Protein AF-A0A7S3IL15-F1 (afdb_monomer)

pLDDT: mean 77.45, std 21.72, range [32.31, 98.06]

Mean predicted aligned error: 13.29 Å

Radius of gyration: 23.63 Å; Cα contacts (8 Å, |Δi|>4): 274; chains: 1; bounding box: 47×42×78 Å

Solvent-accessible surface area (backbone atoms only — not comparable to full-atom values): 11170 Å² total; per-residue (Å²): 139,67,46,77,30,25,74,79,86,56,73,46,78,40,78,89,80,71,42,47,21,41,43,86,58,76,70,90,81,54,51,79,40,32,41,51,29,66,33,74,41,73,94,62,40,30,34,38,39,27,14,53,73,9,43,32,42,35,26,36,82,71,60,46,82,69,42,77,47,80,44,96,49,44,28,62,38,48,40,69,72,46,96,78,48,26,33,39,37,34,35,86,97,42,79,48,78,47,56,30,80,79,69,55,55,88,86,72,58,76,58,72,71,63,52,56,57,49,57,71,67,30,43,78,62,60,76,62,56,58,53,52,61,74,66,49,74,70,52,82,64,59,73,70,62,77,76,75,64,96,79,79,77,87,73,77,73,73,80,79,60,71,73,56,61,59,53,54,55,55,52,54,56,55,54,57,60,64,71,73,74,81,88,130

Organism: NCBI:txid197538

Nearest PDB structures (foldseek):
  8qie-assembly1_Sg  TM=7.228E-01  e=9.238E-04  Leishmania major strain Friedlin
  8ruy-assembly1_C  TM=6.366E-01  e=1.841E-03  Chlamydomonas reinhardtii
  8fh3-assembly1_B  TM=5.348E-01  e=6.931E-04  Homo sapiens
  8fgw-assembly1_B  TM=5.257E-01  e=7.341E-04  Homo sapiens
  8f5o-assembly1_B  TM=6.015E-01  e=1.943E-02  Leishmania tarentolae

Foldseek 3Di:
DKDQALDDWQWDQDPVVRFIWTFDADPVPGDLGIWQEKEDQVLQQWIWTFGQQQWIFIAGVRRDTQDIDHDNFGWNYKYQPDNQRWIWTDGPNDIDIDGCVNRDDPVRGDDPVVVVVRRVRTDTDDPVVVVCVVPDDHPPSSVPDDPPDPPPDPPPPDPDDPVVVVVVVVVVVVVVVVVPPDDD

Structure (mmCIF, N/CA/C/O backbone):
data_AF-A0A7S3IL15-F1
#
_entry.id   AF-A0A7S3IL15-F1
#
loop_
_atom_site.group_PDB
_atom_site.id
_atom_site.type_symbol
_atom_site.label_atom_id
_atom_site.label_alt_id
_atom_site.label_comp_id
_atom_site.label_asym_id
_atom_site.label_entity_id
_atom_site.label_seq_id
_atom_site.pdbx_PDB_ins_code
_atom_site.Cartn_x
_atom_site.Cartn_y
_atom_site.Cartn_z
_atom_site.occupancy
_atom_site.B_iso_or_equiv
_atom_site.auth_seq_id
_atom_site.auth_comp_id
_atom_site.auth_asym_id
_atom_site.auth_atom_id
_atom_site.pdbx_PDB_model_num
ATOM 1 N N . MET A 1 1 ? 2.475 13.035 -1.973 1.00 33.69 1 MET A N 1
ATOM 2 C CA . MET A 1 1 ? 3.117 13.253 -0.662 1.00 33.69 1 MET A CA 1
ATOM 3 C C . MET A 1 1 ? 4.198 12.188 -0.568 1.00 33.69 1 MET A C 1
ATOM 5 O O . MET A 1 1 ? 3.854 11.028 -0.426 1.00 33.69 1 MET A O 1
ATOM 9 N N . CYS A 1 2 ? 5.452 12.536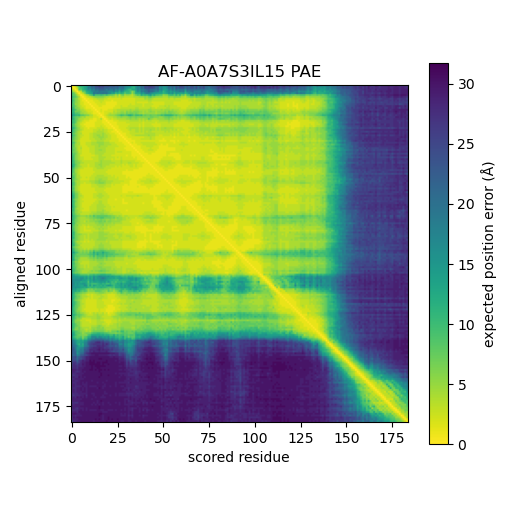 -0.856 1.00 37.50 2 CYS A N 1
ATOM 10 C CA . CYS A 1 2 ? 6.583 11.606 -0.807 1.00 37.50 2 CYS A CA 1
ATOM 11 C C . CYS A 1 2 ? 7.297 11.893 0.512 1.00 37.50 2 CYS A C 1
ATOM 13 O O . CYS A 1 2 ? 7.743 13.020 0.734 1.00 37.50 2 CYS A O 1
ATOM 15 N N . PHE A 1 3 ? 7.275 10.929 1.428 1.00 46.28 3 PHE A N 1
ATOM 16 C CA . PHE A 1 3 ? 7.978 11.051 2.694 1.00 46.28 3 PHE A CA 1
ATOM 17 C C . PHE A 1 3 ? 9.464 10.834 2.408 1.00 46.28 3 PHE A C 1
ATOM 19 O O . PHE A 1 3 ? 9.840 9.897 1.712 1.00 46.28 3 PHE A O 1
ATOM 26 N N . THR A 1 4 ? 10.314 11.713 2.934 1.00 53.69 4 THR A N 1
ATOM 27 C CA . THR A 1 4 ? 11.783 11.615 2.833 1.00 53.69 4 THR A CA 1
ATOM 28 C C . THR A 1 4 ? 12.358 10.405 3.582 1.00 53.69 4 THR A C 1
ATOM 30 O O . THR A 1 4 ? 13.564 10.191 3.575 1.00 53.69 4 THR A O 1
ATOM 33 N N . SER A 1 5 ? 11.498 9.648 4.261 1.00 64.62 5 SER A N 1
ATOM 34 C CA . SER A 1 5 ? 11.756 8.381 4.936 1.00 64.62 5 SER A CA 1
ATOM 35 C C . SER A 1 5 ? 10.728 7.354 4.463 1.00 64.62 5 SER A C 1
ATOM 37 O O . SER A 1 5 ? 9.574 7.721 4.235 1.00 64.62 5 SER A O 1
ATOM 39 N N . GLY A 1 6 ? 11.105 6.077 4.397 1.00 70.00 6 GLY A N 1
ATOM 40 C CA . GLY A 1 6 ? 10.156 4.979 4.176 1.00 70.00 6 GLY A CA 1
ATOM 41 C C . GLY A 1 6 ? 9.172 4.751 5.336 1.00 70.00 6 GLY A C 1
ATOM 42 O O . GLY A 1 6 ? 8.263 3.922 5.214 1.00 70.00 6 GLY A O 1
ATOM 43 N N . ASP A 1 7 ? 9.312 5.507 6.437 1.00 82.00 7 ASP A N 1
ATOM 44 C CA . ASP A 1 7 ? 8.350 5.564 7.537 1.00 82.00 7 ASP A CA 1
ATOM 45 C C . ASP A 1 7 ? 6.930 5.860 7.017 1.00 82.00 7 ASP A C 1
ATOM 47 O O . ASP A 1 7 ? 6.682 6.876 6.366 1.00 82.00 7 ASP A O 1
ATOM 51 N N . THR A 1 8 ? 5.965 5.000 7.349 1.00 86.12 8 THR A N 1
ATOM 52 C CA . THR A 1 8 ? 4.567 5.143 6.904 1.00 86.12 8 THR A CA 1
ATOM 53 C C . THR A 1 8 ? 3.573 4.931 8.037 1.00 86.12 8 THR A C 1
ATOM 55 O O . THR A 1 8 ? 3.626 3.948 8.772 1.00 86.12 8 THR A O 1
ATOM 58 N N . GLU A 1 9 ? 2.612 5.831 8.189 1.00 88.81 9 GLU A N 1
ATOM 59 C CA . GLU A 1 9 ? 1.509 5.673 9.143 1.00 88.81 9 GLU A CA 1
ATOM 60 C C . GLU A 1 9 ? 0.265 5.147 8.422 1.00 88.81 9 GLU A C 1
ATOM 62 O O . GLU A 1 9 ? 0.006 5.524 7.279 1.00 88.81 9 GLU A O 1
ATOM 67 N N . LEU A 1 10 ? -0.515 4.296 9.093 1.00 91.38 10 LEU A N 1
ATOM 68 C CA . LEU A 1 10 ? -1.798 3.831 8.577 1.00 91.38 10 LEU A CA 1
ATOM 69 C C . LEU A 1 10 ? -2.925 4.502 9.354 1.00 91.38 10 LEU A C 1
ATOM 71 O O . LEU A 1 10 ? -3.032 4.357 10.575 1.00 91.38 10 LEU A O 1
ATOM 75 N N . LEU A 1 11 ? -3.753 5.248 8.629 1.00 93.25 11 LEU A N 1
ATOM 76 C CA . LEU A 1 11 ? -4.866 5.997 9.190 1.00 93.25 11 LEU A CA 1
ATOM 77 C C . LEU A 1 11 ? -6.188 5.440 8.661 1.00 93.25 11 LEU A C 1
ATOM 79 O O . LEU A 1 11 ? -6.302 5.115 7.480 1.00 93.25 11 LEU A O 1
ATOM 83 N N . HIS A 1 12 ? -7.195 5.364 9.526 1.00 92.69 12 HIS A N 1
ATOM 84 C CA . HIS A 1 12 ? -8.548 4.946 9.177 1.00 92.69 12 HIS A CA 1
ATOM 85 C C . HIS A 1 12 ? -9.551 6.040 9.530 1.00 92.69 12 HIS A C 1
ATOM 87 O O . HIS A 1 12 ? -9.642 6.470 10.679 1.00 92.69 12 HIS A O 1
ATOM 93 N N . TRP A 1 13 ? -10.322 6.484 8.542 1.00 94.19 13 TRP A N 1
ATOM 94 C CA . TRP A 1 13 ? -11.400 7.438 8.764 1.00 94.19 13 TRP A CA 1
ATOM 95 C C . TRP A 1 13 ? -12.670 6.714 9.211 1.00 94.19 13 TRP A C 1
ATOM 97 O O . TRP A 1 13 ? -13.274 5.978 8.433 1.00 94.19 13 TRP A O 1
ATOM 107 N N . ASN A 1 14 ? -13.102 6.968 10.445 1.00 92.25 14 ASN A N 1
ATOM 108 C CA . ASN A 1 14 ? -14.388 6.506 10.945 1.00 92.25 14 ASN A CA 1
ATOM 109 C C . ASN A 1 14 ? -15.483 7.511 10.545 1.00 92.25 14 ASN A C 1
ATOM 111 O O . ASN A 1 14 ? -15.538 8.626 11.071 1.00 92.25 14 ASN A O 1
ATOM 115 N N . SER A 1 15 ? -16.366 7.111 9.626 1.00 91.44 15 SER A N 1
ATOM 116 C CA . SER A 1 15 ? -17.463 7.952 9.130 1.00 91.44 15 SER A CA 1
ATOM 117 C C . SER A 1 15 ? -18.535 8.253 10.172 1.00 91.44 15 SER A C 1
ATOM 119 O O . SER A 1 15 ? -19.117 9.337 10.139 1.00 91.44 15 SER A O 1
ATOM 121 N N . ASP A 1 16 ? -18.785 7.321 11.088 1.00 92.12 16 ASP A N 1
ATOM 122 C CA . ASP A 1 16 ? -19.895 7.396 12.040 1.00 92.12 16 ASP A CA 1
ATOM 123 C C . ASP A 1 16 ? -19.602 8.428 13.128 1.00 92.12 16 ASP A C 1
ATOM 125 O O . ASP A 1 16 ? -20.410 9.313 13.411 1.00 92.12 16 ASP A O 1
ATOM 129 N N . ASN A 1 17 ? -18.390 8.361 13.678 1.00 90.56 17 ASN A N 1
ATOM 130 C CA . ASN A 1 17 ? -17.922 9.259 14.729 1.00 90.56 17 ASN A CA 1
ATOM 131 C C . ASN A 1 17 ? -17.156 10.473 14.181 1.00 90.56 17 ASN A C 1
ATOM 133 O O . ASN A 1 17 ? -16.772 11.345 14.953 1.00 90.56 17 ASN A O 1
ATOM 137 N N . LYS A 1 18 ? -16.935 10.544 12.859 1.00 92.62 18 LYS A N 1
ATOM 138 C CA . LYS A 1 18 ? -16.182 11.610 12.170 1.00 92.62 18 LYS A CA 1
ATOM 139 C C . LYS A 1 18 ? -14.782 11.831 12.748 1.00 92.62 18 LYS A C 1
ATOM 141 O O . LYS A 1 18 ? -14.319 12.966 12.863 1.00 92.62 18 LYS A O 1
ATOM 146 N N . HIS A 1 19 ? -14.118 10.742 13.117 1.00 92.56 19 HIS A N 1
ATOM 147 C CA . HIS A 1 19 ? -12.777 10.760 13.690 1.00 92.56 19 HIS A CA 1
ATOM 148 C C . HIS A 1 19 ? -11.796 10.027 12.784 1.00 92.56 19 HIS A C 1
ATOM 150 O O . HIS A 1 19 ? -12.133 9.025 12.154 1.00 92.56 19 HIS A O 1
ATOM 156 N N . LEU A 1 20 ? -10.555 10.507 12.768 1.00 95.25 20 LEU A N 1
ATOM 157 C CA . LEU A 1 20 ? -9.440 9.815 12.140 1.00 95.25 20 LEU A CA 1
ATOM 158 C C . LEU A 1 20 ? -8.725 8.987 13.213 1.00 95.25 20 LEU A C 1
ATOM 160 O O . LEU A 1 20 ? -8.416 9.485 14.295 1.00 95.25 20 LEU A O 1
ATOM 164 N N . LEU A 1 21 ? -8.517 7.707 12.929 1.00 94.94 21 LEU A N 1
ATOM 165 C CA . LEU A 1 21 ? -7.846 6.762 13.810 1.00 94.94 21 LEU A CA 1
ATOM 166 C C . LEU A 1 21 ? -6.453 6.475 13.265 1.00 94.94 21 LEU A C 1
ATOM 168 O O . LEU A 1 21 ? -6.299 6.207 12.075 1.00 94.94 21 LEU A O 1
ATOM 172 N N . ARG A 1 22 ? -5.448 6.477 14.134 1.00 94.19 22 ARG A N 1
ATOM 173 C CA . ARG A 1 22 ? -4.136 5.896 13.869 1.00 94.19 22 ARG A CA 1
ATOM 174 C C . ARG A 1 22 ? -4.167 4.429 14.257 1.00 94.19 22 ARG A C 1
ATOM 176 O O . ARG A 1 22 ? -4.437 4.109 15.413 1.00 94.19 22 ARG A O 1
ATOM 183 N N . LEU A 1 23 ? -3.878 3.554 13.301 1.00 94.31 23 LEU A N 1
ATOM 184 C CA . LEU A 1 23 ? -3.870 2.115 13.538 1.00 94.31 23 LEU A CA 1
ATOM 185 C C . LEU A 1 23 ? -2.510 1.652 14.097 1.00 94.31 23 LEU A C 1
ATOM 187 O O . LEU A 1 23 ? -1.472 2.199 13.705 1.00 94.31 23 LEU A O 1
ATOM 191 N N . PRO A 1 24 ? -2.490 0.662 15.007 1.00 91.81 24 PRO A N 1
ATOM 192 C CA . PRO A 1 24 ? -1.263 0.154 15.614 1.00 91.81 24 PRO A CA 1
ATOM 193 C C . PRO A 1 24 ? -0.524 -0.774 14.642 1.00 91.81 24 PRO A C 1
ATOM 195 O O . PRO A 1 24 ? -0.735 -1.980 14.618 1.00 91.81 24 PRO A O 1
ATOM 198 N N . VAL A 1 25 ? 0.339 -0.201 13.808 1.00 91.19 25 VAL A N 1
ATOM 199 C CA . VAL A 1 25 ? 1.097 -0.954 12.796 1.00 91.19 25 VAL A CA 1
ATOM 200 C C . VAL A 1 25 ? 2.496 -1.329 13.271 1.00 91.19 25 VAL A C 1
ATOM 202 O O . VAL A 1 25 ? 3.156 -0.541 13.954 1.00 91.19 25 VAL A O 1
ATOM 205 N N . ASP A 1 26 ? 2.973 -2.497 12.837 1.00 89.81 26 ASP A N 1
ATOM 206 C CA . ASP A 1 26 ? 4.390 -2.847 12.930 1.00 89.81 26 ASP A CA 1
ATOM 207 C C . ASP A 1 26 ? 5.218 -1.965 11.977 1.00 89.81 26 ASP A C 1
ATOM 209 O O . ASP A 1 26 ? 4.752 -1.516 10.924 1.00 89.81 26 ASP A O 1
ATOM 213 N N . LYS A 1 27 ? 6.450 -1.680 12.383 1.00 89.50 27 LYS A N 1
ATOM 214 C CA . LYS A 1 27 ? 7.424 -0.836 11.692 1.00 89.50 27 LYS A CA 1
ATOM 215 C C . LYS A 1 27 ? 8.655 -1.626 11.233 1.00 89.50 27 LYS A C 1
ATOM 217 O O . LYS A 1 27 ? 9.527 -1.043 10.599 1.00 89.50 27 LYS A O 1
ATOM 222 N N . SER A 1 28 ? 8.728 -2.926 11.535 1.00 90.50 28 SER A N 1
ATOM 223 C CA . SER A 1 28 ? 9.839 -3.821 11.179 1.00 90.50 28 SER A CA 1
ATOM 224 C C . SER A 1 28 ? 10.154 -3.854 9.689 1.00 90.50 28 SER A C 1
ATOM 226 O O . SER A 1 28 ? 11.317 -3.928 9.310 1.00 90.50 28 SER A O 1
ATOM 228 N N . ASP A 1 29 ? 9.116 -3.800 8.859 1.00 92.69 29 ASP A N 1
ATOM 229 C CA . ASP A 1 29 ? 9.218 -4.034 7.422 1.00 92.69 29 ASP A CA 1
ATOM 230 C C . ASP A 1 29 ? 9.166 -2.744 6.601 1.00 92.69 29 ASP A C 1
ATOM 232 O O . ASP A 1 29 ? 8.933 -2.808 5.398 1.00 92.69 29 ASP A O 1
ATOM 236 N N . GLU A 1 30 ? 9.356 -1.564 7.195 1.00 91.69 30 GLU A N 1
ATOM 237 C CA . GLU A 1 30 ? 9.324 -0.304 6.441 1.00 91.69 30 GLU A CA 1
ATOM 238 C C . GLU A 1 30 ? 10.369 -0.260 5.313 1.00 91.69 30 GLU A C 1
ATOM 240 O O . GLU A 1 30 ? 11.310 -1.054 5.245 1.00 91.69 30 GLU A O 1
ATOM 245 N N . HIS A 1 31 ? 10.146 0.624 4.343 1.00 91.38 31 HIS A N 1
ATOM 246 C CA . HIS A 1 31 ? 11.148 0.853 3.310 1.00 91.38 31 HIS A CA 1
ATOM 247 C C . HIS A 1 31 ? 12.357 1.567 3.918 1.00 91.38 31 HIS A C 1
ATOM 249 O O . HIS A 1 31 ? 12.214 2.417 4.798 1.00 91.38 31 HIS A O 1
ATOM 255 N N . GLU A 1 32 ? 13.546 1.226 3.433 1.00 89.19 32 GLU A N 1
ATOM 256 C CA . GLU A 1 32 ? 14.779 1.909 3.835 1.00 89.19 32 GLU A CA 1
ATOM 257 C C . GLU A 1 32 ? 14.985 3.216 3.053 1.00 89.19 32 GLU A C 1
ATOM 259 O O . GLU A 1 32 ? 15.721 4.091 3.508 1.00 89.19 32 GLU A O 1
ATOM 264 N N . ASP A 1 33 ? 14.281 3.376 1.924 1.00 88.38 33 ASP A N 1
ATOM 265 C CA . ASP A 1 33 ? 14.330 4.553 1.056 1.00 88.38 33 ASP A CA 1
ATOM 266 C C . ASP A 1 33 ? 12.957 5.245 0.923 1.00 88.38 33 ASP A C 1
ATOM 268 O O . ASP A 1 33 ? 11.916 4.752 1.373 1.00 88.38 33 ASP A O 1
ATOM 272 N N . ALA A 1 34 ? 12.958 6.431 0.320 1.00 87.50 34 ALA A N 1
ATOM 273 C CA . ALA A 1 34 ? 11.785 7.236 0.050 1.00 87.50 34 ALA A CA 1
ATOM 274 C C . ALA A 1 34 ? 10.832 6.528 -0.920 1.00 87.50 34 ALA A C 1
ATOM 276 O O . ALA A 1 34 ? 11.217 6.032 -1.984 1.00 87.50 34 ALA A O 1
ATOM 277 N N . LEU A 1 35 ? 9.546 6.549 -0.573 1.00 92.38 35 LEU A N 1
ATOM 278 C CA . LEU A 1 35 ? 8.506 5.964 -1.409 1.00 92.38 35 LEU A CA 1
ATOM 279 C C . LEU A 1 35 ? 8.269 6.803 -2.659 1.00 92.38 35 LEU A C 1
ATOM 281 O O . LEU A 1 35 ? 8.004 8.004 -2.576 1.00 92.38 35 LEU A O 1
ATOM 285 N N . THR A 1 36 ? 8.267 6.157 -3.814 1.00 92.75 36 THR A N 1
ATOM 286 C CA . THR A 1 36 ? 7.973 6.786 -5.104 1.00 92.75 36 THR A CA 1
ATOM 287 C C . THR A 1 36 ? 6.508 6.634 -5.486 1.00 92.75 36 THR A C 1
ATOM 289 O O . THR A 1 36 ? 5.964 7.478 -6.198 1.00 92.75 36 THR A O 1
ATOM 292 N N . CYS A 1 37 ? 5.847 5.580 -5.004 1.00 92.94 37 CYS A N 1
ATOM 293 C CA . CYS A 1 37 ? 4.488 5.247 -5.404 1.00 92.94 37 CYS A CA 1
ATOM 294 C C . CYS A 1 37 ? 3.751 4.386 -4.373 1.00 92.94 37 CYS A C 1
ATOM 296 O O . CYS A 1 37 ? 4.352 3.700 -3.545 1.00 92.94 37 CYS A O 1
ATOM 298 N N . VAL A 1 38 ? 2.421 4.444 -4.444 1.00 95.62 38 VAL A N 1
ATOM 299 C CA . VAL A 1 38 ? 1.496 3.632 -3.655 1.00 95.62 38 VAL A CA 1
ATOM 300 C C . VAL A 1 38 ? 0.222 3.396 -4.461 1.00 95.62 38 VAL A C 1
ATOM 302 O O . VAL A 1 38 ? -0.228 4.303 -5.163 1.00 95.62 38 VAL A O 1
ATOM 305 N N . ASP A 1 39 ? -0.365 2.211 -4.334 1.00 97.50 39 ASP A N 1
ATOM 306 C CA . ASP A 1 39 ? -1.698 1.904 -4.852 1.00 97.50 39 ASP A CA 1
ATOM 307 C C . ASP A 1 39 ? -2.434 0.925 -3.926 1.00 97.50 39 ASP A C 1
ATOM 309 O O . ASP A 1 39 ? -1.813 0.222 -3.125 1.00 97.50 39 ASP A O 1
ATOM 313 N N . VAL A 1 40 ? -3.762 0.888 -4.008 1.00 95.06 40 VAL A N 1
ATOM 314 C CA . VAL A 1 40 ? -4.628 0.089 -3.134 1.00 95.06 40 VAL A CA 1
ATOM 315 C C . VAL A 1 40 ? -5.567 -0.792 -3.950 1.00 95.06 40 VAL A C 1
ATOM 317 O O . VAL A 1 40 ? -6.114 -0.374 -4.966 1.00 95.06 40 VAL A O 1
ATOM 320 N N . LEU A 1 41 ? -5.816 -2.004 -3.460 1.00 94.62 41 LEU A N 1
ATOM 321 C CA . LEU A 1 41 ? -6.820 -2.921 -3.991 1.00 94.62 41 LEU A CA 1
ATOM 322 C C . LEU A 1 41 ? -7.754 -3.365 -2.855 1.00 94.62 41 LEU A C 1
ATOM 324 O O . LEU A 1 41 ? -7.526 -4.409 -2.228 1.00 94.62 41 LEU A O 1
ATOM 328 N N . PRO A 1 42 ? -8.801 -2.572 -2.559 1.00 88.81 42 PRO A N 1
ATOM 329 C CA . PRO A 1 42 ? -9.684 -2.811 -1.421 1.00 88.81 42 PRO A CA 1
ATOM 330 C C . PRO A 1 42 ? -10.404 -4.160 -1.478 1.00 88.81 42 PRO A C 1
ATOM 332 O O . PRO A 1 42 ? -10.600 -4.780 -0.438 1.00 88.81 42 PRO A O 1
ATOM 335 N N . GLU A 1 43 ? -10.759 -4.651 -2.670 1.00 88.19 43 GLU A N 1
ATOM 336 C CA . GLU A 1 43 ? -11.477 -5.922 -2.830 1.00 88.19 43 GLU A CA 1
ATOM 337 C C . GLU A 1 43 ? -10.694 -7.135 -2.322 1.00 88.19 43 GLU A C 1
ATOM 339 O O . GLU A 1 43 ? -11.304 -8.109 -1.885 1.00 88.19 43 GLU A O 1
ATOM 344 N N . LEU A 1 44 ? -9.359 -7.081 -2.372 1.00 89.19 44 LEU A N 1
ATOM 345 C CA . LEU A 1 44 ? -8.488 -8.115 -1.805 1.00 89.19 44 LEU A CA 1
ATOM 346 C C . LEU A 1 44 ? -7.916 -7.721 -0.439 1.00 89.19 44 LEU A C 1
ATOM 348 O O . LEU A 1 44 ? -7.207 -8.515 0.175 1.00 89.19 44 LEU A O 1
ATOM 352 N N . GLY A 1 45 ? -8.219 -6.514 0.042 1.00 90.06 45 GLY A N 1
ATOM 353 C CA . GLY A 1 45 ? -7.651 -5.979 1.270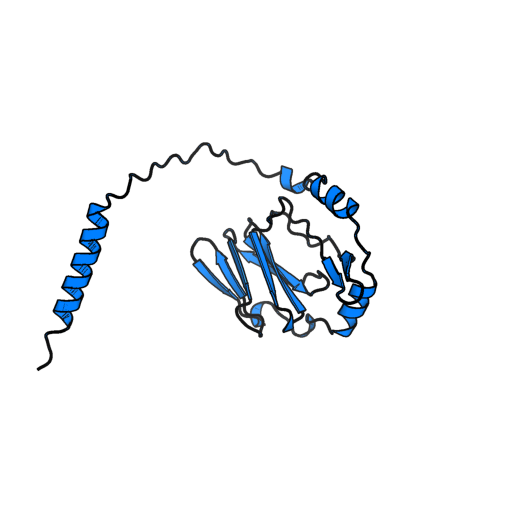 1.00 90.06 45 GLY A CA 1
ATOM 354 C C . GLY A 1 45 ? -6.140 -5.783 1.171 1.00 90.06 45 GLY A C 1
ATOM 355 O O . GLY A 1 45 ? -5.410 -6.169 2.085 1.00 90.06 45 GLY A O 1
ATOM 356 N N . LEU A 1 46 ? -5.675 -5.207 0.063 1.00 92.19 46 LEU A N 1
ATOM 357 C CA . LEU A 1 46 ? -4.254 -5.063 -0.226 1.00 92.19 46 LEU A CA 1
ATOM 358 C C . LEU A 1 46 ? -3.867 -3.635 -0.547 1.00 92.19 46 LEU A C 1
ATOM 360 O O . LEU A 1 46 ? -4.671 -2.845 -1.040 1.00 92.19 46 LEU A O 1
ATOM 364 N N . TYR A 1 47 ? -2.590 -3.348 -0.350 1.00 95.00 47 TYR A N 1
ATOM 365 C CA . TYR A 1 47 ? -1.948 -2.198 -0.954 1.00 95.00 47 TYR A CA 1
ATOM 366 C C . TYR A 1 47 ? -0.515 -2.537 -1.356 1.00 95.00 47 TYR A C 1
ATOM 368 O O . TYR A 1 47 ? 0.061 -3.531 -0.909 1.00 95.00 47 TYR A O 1
ATOM 376 N N . VAL A 1 48 ? 0.049 -1.731 -2.244 1.00 96.38 48 VAL A N 1
ATOM 377 C CA . VAL A 1 48 ? 1.410 -1.883 -2.750 1.00 96.38 48 VAL A CA 1
ATOM 378 C C . VAL A 1 48 ? 2.140 -0.557 -2.629 1.00 96.38 48 VAL A C 1
ATOM 380 O O . VAL A 1 48 ? 1.549 0.497 -2.845 1.00 96.38 48 VAL A O 1
ATOM 383 N N . THR A 1 49 ? 3.416 -0.608 -2.271 1.00 96.06 49 THR A N 1
ATOM 384 C CA . THR A 1 49 ? 4.317 0.548 -2.225 1.00 96.06 49 THR A CA 1
ATOM 385 C C . THR A 1 49 ? 5.575 0.248 -3.020 1.00 96.06 49 THR A C 1
ATOM 387 O O . THR A 1 49 ? 6.017 -0.900 -3.069 1.00 96.06 49 THR A O 1
ATOM 390 N N . GLY A 1 50 ? 6.151 1.273 -3.640 1.00 95.19 50 GLY A N 1
ATOM 391 C CA . GLY A 1 50 ? 7.463 1.205 -4.279 1.00 95.19 50 GLY A CA 1
ATOM 392 C C . GLY A 1 50 ? 8.370 2.314 -3.763 1.00 95.19 50 GLY A C 1
ATOM 393 O O . GLY A 1 50 ? 7.877 3.399 -3.440 1.00 95.19 50 GLY A O 1
ATOM 394 N N . ASP A 1 51 ? 9.671 2.047 -3.689 1.00 93.19 51 ASP A N 1
ATOM 395 C CA . ASP A 1 51 ? 10.688 3.030 -3.312 1.00 93.19 51 ASP A CA 1
ATOM 396 C C . ASP A 1 51 ? 11.667 3.367 -4.445 1.00 93.19 51 ASP A C 1
ATOM 398 O O . ASP A 1 51 ? 11.642 2.787 -5.538 1.00 93.19 51 ASP A O 1
ATOM 402 N N . HIS A 1 52 ? 12.510 4.366 -4.180 1.00 91.25 52 HIS A N 1
ATOM 403 C CA . HIS A 1 52 ? 13.496 4.875 -5.128 1.00 91.25 52 HIS A CA 1
ATOM 404 C C . HIS A 1 52 ? 14.536 3.823 -5.535 1.00 91.25 52 HIS A C 1
ATOM 406 O O . HIS A 1 52 ? 14.975 3.806 -6.683 1.00 91.25 52 HIS A O 1
ATOM 412 N N . GLU A 1 53 ? 14.876 2.902 -4.636 1.00 91.94 53 GLU A N 1
ATOM 413 C CA . GLU A 1 53 ? 15.829 1.825 -4.900 1.00 91.94 53 GLU A CA 1
ATOM 414 C C . GLU A 1 53 ? 15.202 0.665 -5.687 1.00 91.94 53 GLU A C 1
ATOM 416 O O . GLU A 1 53 ? 15.861 -0.338 -5.956 1.00 91.94 53 GLU A O 1
ATOM 421 N N . GLY A 1 54 ? 13.930 0.762 -6.074 1.00 94.12 54 GLY A N 1
ATOM 422 C CA . GLY A 1 54 ? 13.251 -0.264 -6.857 1.00 94.12 54 GLY A CA 1
ATOM 423 C C . GLY A 1 54 ? 12.755 -1.447 -6.028 1.00 94.12 54 GLY A C 1
ATOM 424 O O . GLY A 1 54 ? 12.488 -2.520 -6.575 1.00 94.12 54 GLY A O 1
ATOM 425 N N . LEU A 1 55 ? 12.630 -1.285 -4.711 1.00 95.69 55 LEU A N 1
ATOM 426 C CA . LEU A 1 55 ? 11.958 -2.252 -3.857 1.00 95.69 55 LEU A CA 1
ATOM 427 C C . LEU A 1 55 ? 10.451 -2.010 -3.906 1.00 95.69 55 LEU A C 1
ATOM 429 O O . LEU A 1 55 ? 9.971 -0.902 -3.670 1.00 95.69 55 LEU A O 1
ATOM 433 N N . ILE A 1 56 ? 9.695 -3.066 -4.178 1.00 96.62 56 ILE A N 1
ATOM 434 C CA . ILE A 1 56 ? 8.236 -3.068 -4.138 1.00 96.62 56 ILE A CA 1
ATOM 435 C C . ILE A 1 56 ? 7.795 -3.962 -2.992 1.00 96.62 56 ILE A C 1
ATOM 437 O O . ILE A 1 56 ? 8.214 -5.118 -2.910 1.00 96.62 56 ILE A O 1
ATOM 441 N N . LYS A 1 57 ? 6.916 -3.451 -2.134 1.00 95.88 57 LYS A N 1
ATOM 442 C CA . LYS A 1 57 ? 6.309 -4.217 -1.047 1.00 95.88 57 LYS A CA 1
ATOM 443 C C . LYS A 1 57 ? 4.805 -4.308 -1.250 1.00 95.88 57 LYS A C 1
ATOM 445 O O . LYS A 1 57 ? 4.139 -3.311 -1.520 1.00 95.88 57 LYS A O 1
ATOM 450 N N . VAL A 1 58 ? 4.282 -5.523 -1.138 1.00 95.56 58 VAL A N 1
ATOM 451 C CA . VAL A 1 58 ? 2.849 -5.826 -1.149 1.00 95.56 58 VAL A CA 1
ATOM 452 C C . VAL A 1 58 ? 2.426 -6.134 0.276 1.00 95.56 58 VAL A C 1
ATOM 454 O O . VAL A 1 58 ? 3.067 -6.928 0.967 1.00 95.56 58 VAL A O 1
ATOM 457 N N . TRP A 1 59 ? 1.319 -5.538 0.686 1.00 93.81 59 TRP A N 1
ATOM 458 C CA . TRP A 1 59 ? 0.851 -5.514 2.061 1.00 93.81 59 TRP A CA 1
ATOM 459 C C . TRP A 1 59 ? -0.621 -5.877 2.130 1.00 93.81 59 TRP A C 1
ATOM 461 O O . TRP A 1 59 ? -1.369 -5.645 1.177 1.00 93.81 59 TRP A O 1
ATOM 471 N N . ASN A 1 60 ? -1.057 -6.370 3.284 1.00 91.38 60 ASN A N 1
ATOM 472 C CA . ASN A 1 60 ? -2.478 -6.364 3.629 1.00 91.38 60 ASN A CA 1
ATOM 473 C C . ASN A 1 60 ? -2.883 -5.059 4.334 1.00 91.38 60 ASN A C 1
ATOM 475 O O . ASN A 1 60 ? -2.033 -4.260 4.718 1.00 91.38 60 ASN A O 1
ATOM 479 N N . LEU A 1 61 ? -4.185 -4.857 4.566 1.00 88.62 61 LEU A N 1
ATOM 480 C CA . LEU A 1 61 ? -4.709 -3.670 5.265 1.00 88.62 61 LEU A CA 1
ATOM 481 C C . LEU A 1 61 ? -4.280 -3.538 6.740 1.00 88.62 61 LEU A C 1
ATOM 483 O O . LEU A 1 61 ? -4.562 -2.513 7.353 1.00 88.62 61 LEU A O 1
ATOM 487 N N . GLN A 1 62 ? -3.601 -4.532 7.312 1.00 90.44 62 GLN A N 1
ATOM 488 C CA . GLN A 1 62 ? -3.011 -4.503 8.652 1.00 90.44 62 GLN A CA 1
ATOM 489 C C . GLN A 1 62 ? -1.537 -4.079 8.618 1.00 90.44 62 GLN A C 1
ATOM 491 O O . GLN A 1 62 ? -0.866 -4.113 9.648 1.00 90.44 62 GLN A O 1
ATOM 496 N N . LYS A 1 63 ? -1.023 -3.692 7.440 1.00 92.06 63 LYS A N 1
ATOM 497 C CA . LYS A 1 63 ? 0.389 -3.369 7.206 1.00 92.06 63 LYS A CA 1
ATOM 498 C C . LYS A 1 63 ? 1.333 -4.549 7.501 1.00 92.06 63 LYS A C 1
ATOM 500 O O . LYS A 1 63 ? 2.509 -4.376 7.795 1.00 92.06 63 LYS A O 1
ATOM 505 N N . GLN A 1 64 ? 0.852 -5.780 7.354 1.00 90.88 64 GLN A N 1
ATOM 506 C CA . GLN A 1 64 ? 1.733 -6.946 7.384 1.00 90.88 64 GLN A CA 1
ATOM 507 C C . GLN A 1 64 ? 2.284 -7.188 5.980 1.00 90.88 64 GLN A C 1
ATOM 509 O O . GLN A 1 64 ? 1.538 -7.157 4.992 1.00 90.88 64 GLN A O 1
ATOM 514 N N . LEU A 1 65 ? 3.594 -7.418 5.897 1.00 92.50 65 LEU A N 1
ATOM 515 C CA . LEU A 1 65 ? 4.278 -7.679 4.640 1.00 92.50 65 LEU A CA 1
ATOM 516 C C . LEU A 1 65 ? 3.839 -9.036 4.075 1.00 92.50 65 LEU A C 1
ATOM 518 O O . LEU A 1 65 ? 3.975 -10.074 4.720 1.00 92.50 65 LEU A O 1
ATOM 522 N N . ILE A 1 66 ? 3.324 -9.025 2.849 1.00 91.88 66 ILE A N 1
ATOM 523 C CA . ILE A 1 66 ? 2.948 -10.234 2.107 1.00 91.88 66 ILE A CA 1
ATOM 524 C C . ILE A 1 66 ? 4.106 -10.664 1.215 1.00 91.88 66 ILE A C 1
ATOM 526 O O . ILE A 1 66 ? 4.469 -11.840 1.169 1.00 91.88 66 ILE A O 1
ATOM 530 N N . ARG A 1 67 ? 4.676 -9.701 0.486 1.00 94.44 67 ARG A N 1
ATOM 531 C CA . ARG A 1 67 ? 5.794 -9.917 -0.428 1.00 94.44 67 ARG A CA 1
ATOM 532 C C . ARG A 1 67 ? 6.659 -8.690 -0.565 1.00 94.44 67 ARG A C 1
ATOM 534 O O . ARG A 1 67 ? 6.163 -7.570 -0.573 1.00 94.44 67 ARG A O 1
ATOM 541 N N . GLU A 1 68 ? 7.927 -8.960 -0.816 1.00 95.19 68 GLU A N 1
ATOM 542 C CA . GLU A 1 68 ? 8.918 -7.994 -1.250 1.00 95.19 68 GLU A CA 1
ATOM 543 C C . GLU A 1 68 ? 9.474 -8.433 -2.610 1.00 95.19 68 GLU A C 1
ATOM 545 O O . GLU A 1 68 ? 9.726 -9.620 -2.837 1.00 95.19 68 GLU A O 1
ATOM 550 N N . ILE A 1 69 ? 9.603 -7.485 -3.536 1.00 95.75 69 ILE A N 1
ATOM 551 C CA . ILE A 1 69 ? 10.031 -7.711 -4.916 1.00 95.75 69 ILE A CA 1
ATOM 552 C C . ILE A 1 69 ? 11.066 -6.642 -5.258 1.00 95.75 69 ILE A C 1
ATOM 554 O O . ILE A 1 69 ? 10.761 -5.452 -5.233 1.00 95.75 69 ILE A O 1
ATOM 558 N N . LYS A 1 70 ? 12.290 -7.060 -5.587 1.00 95.62 70 LYS A N 1
ATOM 559 C CA . LYS A 1 70 ? 13.386 -6.150 -5.932 1.00 95.62 70 LYS A CA 1
ATOM 560 C C . LYS A 1 70 ? 13.550 -6.047 -7.443 1.00 95.62 70 LYS A C 1
ATOM 562 O O . LYS A 1 70 ? 13.828 -7.043 -8.111 1.00 95.62 70 LYS A O 1
ATOM 567 N N . PHE A 1 71 ? 13.436 -4.832 -7.960 1.00 94.31 71 PHE A N 1
ATOM 568 C CA . PHE A 1 71 ? 13.871 -4.477 -9.302 1.00 94.31 71 PHE A CA 1
ATOM 569 C C . PHE A 1 71 ? 15.323 -3.993 -9.260 1.00 94.31 71 PHE A C 1
ATOM 571 O O . PHE A 1 71 ? 15.790 -3.449 -8.261 1.00 94.31 71 PHE A O 1
ATOM 578 N N . VAL A 1 72 ? 16.052 -4.234 -10.351 1.00 92.00 72 VAL A N 1
ATOM 579 C CA . VAL A 1 72 ? 17.426 -3.727 -10.526 1.00 92.00 72 VAL A CA 1
ATOM 580 C C . VAL A 1 72 ? 17.421 -2.212 -10.735 1.00 92.00 72 VAL A C 1
ATOM 582 O O . VAL A 1 72 ? 18.357 -1.523 -10.354 1.00 92.00 72 VAL A O 1
ATOM 585 N N . GLU A 1 73 ? 16.351 -1.712 -11.343 1.00 92.38 73 GLU A N 1
ATOM 586 C CA . GLU A 1 73 ? 16.174 -0.322 -11.730 1.00 92.38 73 GLU A CA 1
ATOM 587 C C . GLU A 1 73 ? 15.228 0.407 -10.762 1.00 92.38 73 GLU A C 1
ATOM 589 O O . GLU A 1 73 ? 14.312 -0.235 -10.231 1.00 92.38 73 GLU A O 1
ATOM 594 N N . PRO A 1 74 ? 15.366 1.737 -10.599 1.00 90.81 74 PRO A N 1
ATOM 595 C CA . PRO A 1 74 ? 14.429 2.544 -9.827 1.00 90.81 74 PRO A CA 1
ATOM 596 C C . PRO A 1 74 ? 12.985 2.366 -10.292 1.00 90.81 74 PRO A C 1
ATOM 598 O O . PRO A 1 74 ? 12.676 2.417 -11.488 1.00 90.81 74 PRO A O 1
ATOM 601 N N . VAL A 1 75 ? 12.081 2.203 -9.331 1.00 93.00 75 VAL A N 1
ATOM 602 C CA . VAL A 1 75 ? 10.649 2.085 -9.599 1.00 93.00 75 VAL A CA 1
ATOM 603 C C . VAL A 1 75 ? 10.016 3.467 -9.504 1.00 93.00 75 VAL A C 1
ATOM 605 O O . VAL A 1 75 ? 10.084 4.137 -8.477 1.00 93.00 75 VAL A O 1
ATOM 608 N N . ASN A 1 76 ? 9.375 3.904 -10.588 1.00 93.12 76 ASN A N 1
ATOM 609 C CA . ASN A 1 76 ? 8.709 5.206 -10.659 1.00 93.12 76 ASN A CA 1
ATOM 610 C C . ASN A 1 76 ? 7.215 5.118 -10.336 1.00 93.12 76 ASN A C 1
ATOM 612 O O . ASN A 1 76 ? 6.619 6.098 -9.896 1.00 93.12 76 ASN A O 1
ATOM 616 N N . SER A 1 77 ? 6.593 3.971 -10.610 1.00 95.19 77 SER A N 1
ATOM 617 C CA . SER A 1 77 ? 5.162 3.762 -10.390 1.00 95.19 77 SER A CA 1
ATOM 618 C C . SER A 1 77 ? 4.837 2.282 -10.258 1.00 95.19 77 SER A C 1
ATOM 620 O O . SER A 1 77 ? 5.449 1.447 -10.924 1.0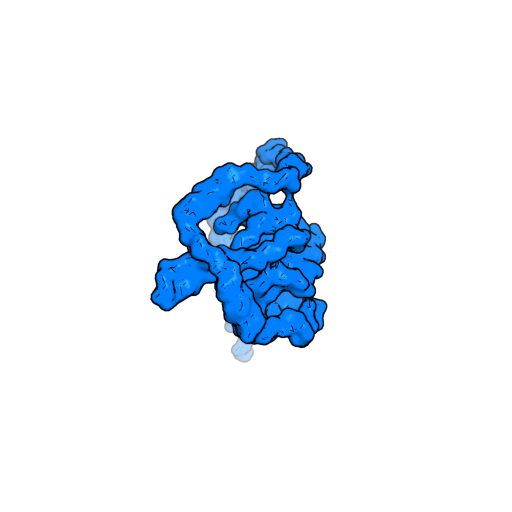0 95.19 77 SER A O 1
ATOM 622 N N . VAL A 1 78 ? 3.846 1.971 -9.429 1.00 97.31 78 VAL A N 1
ATOM 623 C CA . VAL A 1 78 ? 3.293 0.628 -9.261 1.00 97.31 78 VAL A CA 1
ATOM 624 C C . VAL A 1 78 ? 1.788 0.761 -9.108 1.00 97.31 78 VAL A C 1
ATOM 626 O O . VAL A 1 78 ? 1.340 1.602 -8.331 1.00 97.31 78 VAL A O 1
ATOM 629 N N . ILE A 1 79 ? 1.027 -0.043 -9.850 1.00 97.81 79 ILE A N 1
ATOM 630 C CA . ILE A 1 79 ? -0.439 -0.072 -9.773 1.00 97.81 79 ILE A CA 1
ATOM 631 C C . ILE A 1 79 ? -0.982 -1.497 -9.834 1.00 97.81 79 ILE A C 1
ATOM 633 O O . ILE A 1 79 ? -0.419 -2.361 -10.514 1.00 97.81 79 ILE A O 1
ATOM 637 N N . PHE A 1 80 ? -2.124 -1.725 -9.195 1.00 97.81 80 PHE A N 1
ATOM 638 C CA . PHE A 1 80 ? -2.951 -2.897 -9.426 1.00 97.81 80 PHE A CA 1
ATOM 639 C C . PHE A 1 80 ? -3.688 -2.747 -10.761 1.00 97.81 80 PHE A C 1
ATOM 641 O O . PHE A 1 80 ? -4.469 -1.827 -10.989 1.00 97.81 80 PHE A O 1
ATOM 648 N N . LEU A 1 81 ? -3.453 -3.687 -11.669 1.00 97.94 81 LEU A N 1
ATOM 649 C CA . LEU A 1 81 ? -4.055 -3.735 -12.997 1.00 97.94 81 LEU A CA 1
ATOM 650 C C . LEU A 1 81 ? -5.504 -4.225 -12.960 1.00 97.94 81 LEU A C 1
ATOM 652 O O . LEU A 1 81 ? -6.320 -3.835 -13.795 1.00 97.94 81 LEU A O 1
ATOM 656 N N . ASN A 1 82 ? -5.822 -5.159 -12.062 1.00 96.25 82 ASN A N 1
ATOM 657 C CA . ASN A 1 82 ? -7.135 -5.790 -12.025 1.00 96.25 82 ASN A CA 1
ATOM 658 C C . ASN A 1 82 ? -7.495 -6.357 -10.645 1.00 96.25 82 ASN A C 1
ATOM 660 O O . ASN A 1 82 ? -6.667 -6.478 -9.749 1.00 96.25 82 ASN A O 1
ATOM 664 N N . LYS A 1 83 ? -8.754 -6.793 -10.517 1.00 94.25 83 LYS A N 1
ATOM 665 C CA . LYS A 1 83 ? -9.318 -7.369 -9.286 1.00 94.25 83 LYS A CA 1
ATOM 666 C C . LYS A 1 83 ? -8.695 -8.697 -8.842 1.00 94.25 83 LYS A C 1
ATOM 668 O O . LYS A 1 83 ? -8.977 -9.140 -7.736 1.00 94.25 83 LYS A O 1
ATOM 673 N N . LYS A 1 84 ? -7.899 -9.361 -9.690 1.00 93.25 84 LYS A N 1
ATOM 674 C CA . LYS A 1 84 ? -7.158 -10.573 -9.299 1.00 93.25 84 LYS A CA 1
ATOM 675 C C . LYS A 1 84 ? -5.868 -10.239 -8.561 1.00 93.25 84 LYS A C 1
ATOM 677 O O . LYS A 1 84 ? -5.306 -11.128 -7.938 1.00 93.25 84 LYS A O 1
ATOM 682 N N . GLY A 1 85 ? -5.414 -8.994 -8.654 1.00 94.69 85 GLY A N 1
ATOM 683 C CA . GLY A 1 85 ? -4.193 -8.526 -8.031 1.00 94.69 85 GLY A CA 1
ATOM 684 C C . GLY A 1 85 ? -3.082 -8.199 -9.015 1.00 94.69 85 GLY A C 1
ATOM 685 O O . GLY A 1 85 ? -2.197 -7.493 -8.589 1.00 94.69 85 GLY A O 1
ATOM 686 N N . ASP A 1 86 ? -3.101 -8.612 -10.292 1.00 97.00 86 ASP A N 1
ATOM 687 C CA . ASP A 1 86 ? -1.949 -8.392 -11.194 1.00 97.00 86 ASP A CA 1
ATOM 688 C C . ASP A 1 86 ? -1.410 -6.956 -11.112 1.00 97.00 86 ASP A C 1
ATOM 690 O O . ASP A 1 86 ? -2.193 -6.010 -11.071 1.00 97.00 86 ASP A O 1
ATOM 694 N N . ILE A 1 87 ? -0.092 -6.790 -11.119 1.00 97.75 87 ILE A N 1
ATOM 695 C CA . ILE A 1 87 ? 0.567 -5.499 -10.908 1.00 97.75 87 ILE A CA 1
ATOM 696 C C . ILE A 1 87 ? 1.235 -5.045 -12.204 1.00 97.75 87 ILE A C 1
ATOM 698 O O . ILE A 1 87 ? 1.828 -5.857 -12.916 1.00 97.75 87 ILE A O 1
ATOM 702 N N . ILE A 1 88 ? 1.169 -3.746 -12.500 1.00 98.06 88 ILE A N 1
ATOM 703 C CA . ILE A 1 88 ? 2.046 -3.093 -13.478 1.00 98.06 88 ILE A CA 1
ATOM 704 C C . ILE A 1 88 ? 3.066 -2.237 -12.734 1.00 98.06 88 ILE A C 1
ATOM 706 O O . ILE A 1 88 ? 2.705 -1.433 -11.877 1.00 98.06 88 ILE A O 1
ATOM 710 N N . VAL A 1 89 ? 4.332 -2.395 -13.108 1.00 97.56 89 VAL A N 1
ATOM 711 C CA . VAL A 1 89 ? 5.475 -1.645 -12.592 1.00 97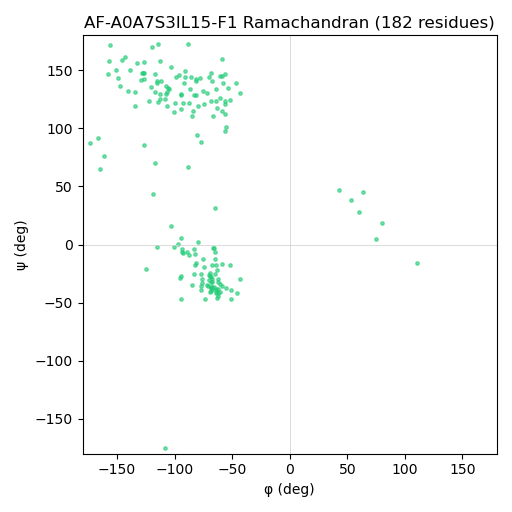.56 89 VAL A CA 1
ATOM 712 C C . VAL A 1 89 ? 6.059 -0.800 -13.716 1.00 97.56 89 VAL A C 1
ATOM 714 O O . VAL A 1 89 ? 6.455 -1.334 -14.751 1.00 97.56 89 VAL A O 1
ATOM 717 N N . GLY A 1 90 ? 6.135 0.511 -13.508 1.00 96.50 90 GLY A N 1
ATOM 718 C CA . GLY A 1 90 ? 6.885 1.426 -14.362 1.00 96.50 90 GLY A CA 1
ATOM 719 C C . GLY A 1 90 ? 8.289 1.650 -13.811 1.00 96.50 90 GLY A C 1
ATOM 720 O O . GLY A 1 90 ? 8.428 2.195 -12.715 1.00 96.50 90 GLY A O 1
ATOM 721 N N . HIS A 1 91 ? 9.310 1.249 -14.569 1.00 93.50 91 HIS A N 1
ATOM 722 C CA . HIS A 1 91 ? 10.722 1.383 -14.195 1.00 93.50 91 HIS A CA 1
ATOM 723 C C . HIS A 1 91 ? 11.594 1.607 -15.444 1.00 93.50 91 HIS A C 1
ATOM 725 O O . HIS A 1 91 ? 11.388 0.961 -16.473 1.00 93.50 91 HIS A O 1
ATOM 731 N N . SER A 1 92 ? 12.548 2.542 -15.384 1.00 88.75 92 SER A N 1
ATOM 732 C CA . SER A 1 92 ? 13.507 2.861 -16.468 1.00 88.75 92 SER A CA 1
ATOM 733 C C . SER A 1 92 ? 12.893 2.927 -17.879 1.00 88.75 92 SER A C 1
ATOM 735 O O . SER A 1 92 ? 13.400 2.333 -18.830 1.00 88.75 92 SER A O 1
ATOM 737 N N . GLY A 1 93 ? 11.758 3.624 -18.015 1.00 88.88 93 GLY A N 1
ATOM 738 C CA . GLY A 1 93 ? 11.055 3.820 -19.293 1.00 88.88 93 GLY A CA 1
ATOM 739 C C . GLY A 1 93 ? 10.285 2.601 -19.819 1.00 88.88 93 GLY A C 1
ATOM 740 O O . GLY A 1 93 ? 9.726 2.667 -20.911 1.00 88.88 93 GLY A O 1
ATOM 741 N N . ASN A 1 94 ? 10.228 1.510 -19.053 1.00 92.62 94 ASN A N 1
ATOM 742 C CA . ASN A 1 94 ? 9.514 0.285 -19.394 1.00 92.62 94 ASN A CA 1
ATOM 743 C C . ASN A 1 94 ? 8.321 0.051 -18.463 1.00 92.62 94 ASN A C 1
ATOM 745 O O . ASN A 1 94 ? 8.279 0.547 -17.336 1.00 92.62 94 ASN A O 1
ATOM 749 N N . LEU A 1 95 ? 7.366 -0.749 -18.942 1.00 95.81 95 LEU A N 1
ATOM 750 C CA . LEU A 1 95 ? 6.280 -1.301 -18.138 1.00 95.81 95 LEU A CA 1
ATOM 751 C C . LEU A 1 95 ? 6.463 -2.811 -18.030 1.00 95.81 95 LEU A C 1
ATOM 753 O O . LEU A 1 95 ? 6.537 -3.503 -19.047 1.00 95.81 95 LEU A O 1
ATOM 757 N N . ASN A 1 96 ? 6.494 -3.319 -16.805 1.00 95.69 96 ASN A N 1
ATOM 758 C CA . ASN A 1 96 ? 6.554 -4.744 -16.522 1.00 95.69 96 ASN A CA 1
ATOM 759 C C . ASN A 1 96 ? 5.277 -5.185 -15.807 1.00 95.69 96 ASN A C 1
ATOM 761 O O . ASN A 1 96 ? 4.765 -4.467 -14.950 1.00 95.69 96 ASN A O 1
ATOM 765 N N . ARG A 1 97 ? 4.747 -6.353 -16.171 1.00 96.62 97 ARG A N 1
ATOM 766 C CA . ARG A 1 97 ? 3.557 -6.928 -15.545 1.00 96.62 97 ARG A CA 1
ATOM 767 C C . ARG A 1 97 ? 3.965 -8.112 -14.682 1.00 96.62 97 ARG A C 1
ATOM 769 O O . ARG A 1 97 ? 4.586 -9.043 -15.179 1.00 96.62 97 ARG A O 1
ATOM 776 N N . LEU A 1 98 ? 3.506 -8.107 -13.438 1.00 96.31 98 LEU A N 1
ATOM 777 C CA . LEU A 1 98 ? 3.620 -9.223 -12.507 1.00 96.31 98 LEU A CA 1
ATOM 778 C C . LEU A 1 98 ? 2.240 -9.839 -12.311 1.00 96.31 98 LEU A C 1
ATOM 780 O O . LEU A 1 98 ? 1.282 -9.138 -11.974 1.00 96.31 98 LEU A O 1
ATOM 784 N N . ASN A 1 99 ? 2.110 -11.142 -12.539 1.00 96.00 99 ASN A N 1
ATOM 785 C CA . ASN A 1 99 ? 0.828 -11.804 -12.314 1.00 96.00 99 ASN A CA 1
ATOM 786 C C . ASN A 1 99 ? 0.618 -12.052 -10.821 1.00 96.00 99 ASN A C 1
ATOM 788 O O . ASN A 1 99 ? 1.547 -12.439 -10.116 1.00 96.00 99 ASN A O 1
ATOM 792 N N . ALA A 1 100 ? -0.621 -11.918 -10.348 1.00 94.12 100 ALA A N 1
ATOM 793 C CA . ALA A 1 100 ? -0.977 -12.171 -8.953 1.00 94.12 100 ALA A CA 1
ATOM 794 C C . ALA A 1 100 ? -0.485 -13.542 -8.466 1.00 94.12 100 ALA A C 1
ATOM 796 O O . ALA A 1 100 ? 0.035 -13.660 -7.365 1.00 94.12 100 ALA A O 1
ATOM 797 N N . SER A 1 101 ? -0.566 -14.571 -9.312 1.00 92.50 101 SER A N 1
ATOM 798 C CA . SER A 1 101 ? -0.104 -15.928 -8.997 1.00 92.50 101 SER A CA 1
ATOM 799 C C . SER A 1 101 ? 1.404 -16.061 -8.755 1.00 92.50 101 SER A C 1
ATOM 801 O O . SER A 1 101 ? 1.835 -17.073 -8.216 1.00 92.50 101 SER A O 1
ATOM 803 N N . GLU A 1 102 ? 2.215 -15.093 -9.185 1.00 91.12 102 GLU A N 1
ATOM 804 C CA . GLU A 1 102 ? 3.675 -15.129 -9.026 1.00 91.12 102 GLU A CA 1
ATOM 805 C C . GLU A 1 102 ? 4.111 -14.645 -7.641 1.00 91.12 102 GLU A C 1
ATOM 807 O O . GLU A 1 102 ? 5.161 -15.053 -7.147 1.00 91.12 102 GLU A O 1
ATOM 812 N N . TYR A 1 103 ? 3.298 -13.810 -6.988 1.00 90.06 103 TYR A N 1
ATOM 813 C CA . TYR A 1 103 ? 3.652 -13.219 -5.701 1.00 90.06 103 TYR A CA 1
ATOM 814 C C . TYR A 1 103 ? 2.603 -13.477 -4.604 1.00 90.06 103 TYR A C 1
ATOM 816 O O . TYR A 1 103 ? 2.956 -13.491 -3.430 1.00 90.06 103 TYR A O 1
ATOM 824 N N . MET A 1 104 ? 1.348 -13.788 -4.921 1.00 86.75 104 MET A N 1
ATOM 825 C CA . MET A 1 104 ? 0.330 -14.120 -3.918 1.00 86.75 104 MET A CA 1
ATOM 826 C C . MET A 1 104 ? 0.242 -15.615 -3.623 1.00 86.75 104 MET A C 1
ATOM 828 O O . MET A 1 104 ? 0.198 -16.440 -4.533 1.00 86.75 104 MET A O 1
ATOM 832 N N . ASP A 1 105 ? 0.076 -15.949 -2.342 1.00 79.56 105 ASP A N 1
ATOM 833 C CA . ASP A 1 105 ? -0.541 -17.206 -1.913 1.00 79.56 105 ASP A CA 1
ATOM 834 C C . ASP A 1 105 ? -1.941 -16.904 -1.357 1.00 79.56 105 ASP A C 1
ATOM 836 O O . ASP A 1 105 ? -2.132 -15.981 -0.567 1.00 79.56 105 ASP A O 1
ATOM 840 N N . SER A 1 106 ? -2.923 -17.719 -1.736 1.00 69.25 106 SER A N 1
ATOM 841 C CA . SER A 1 106 ? -4.281 -17.755 -1.176 1.00 69.25 106 SER A CA 1
ATOM 842 C C . SER A 1 106 ? -4.363 -17.665 0.357 1.00 69.25 106 SER A C 1
ATOM 844 O O . SER A 1 106 ? -5.337 -17.137 0.889 1.00 69.25 106 SER A O 1
ATOM 846 N N . LYS A 1 107 ? -3.347 -18.148 1.080 1.00 68.38 107 LYS A N 1
ATOM 847 C CA . LYS A 1 107 ? -3.275 -18.100 2.551 1.00 68.38 107 LYS A CA 1
ATOM 848 C C . LYS A 1 107 ? -2.928 -16.720 3.117 1.00 68.38 107 LYS A C 1
ATOM 850 O O . LYS A 1 107 ? -3.046 -16.525 4.321 1.00 68.38 107 LYS A O 1
ATOM 855 N N . MET A 1 108 ? -2.482 -15.794 2.272 1.00 66.56 108 MET A N 1
ATOM 856 C CA . MET A 1 108 ? -2.012 -14.462 2.666 1.00 66.56 108 MET A CA 1
ATOM 857 C C . MET A 1 108 ? -3.135 -13.415 2.698 1.00 66.56 108 MET A C 1
ATOM 859 O O . MET A 1 108 ? -2.908 -12.286 3.126 1.00 66.56 108 MET A O 1
ATOM 863 N N . LEU A 1 109 ? -4.345 -13.777 2.258 1.00 69.94 109 LEU A N 1
ATOM 864 C CA . LEU A 1 109 ? -5.506 -12.891 2.280 1.00 69.94 109 LEU A CA 1
ATOM 865 C C . LEU A 1 109 ? -6.142 -12.872 3.670 1.00 69.94 109 LEU A C 1
ATOM 867 O O . LEU A 1 109 ? -6.464 -13.913 4.249 1.00 69.94 109 LEU A O 1
ATOM 871 N N . ILE A 1 110 ? -6.353 -11.667 4.188 1.00 67.62 110 ILE A N 1
ATOM 872 C CA . ILE A 1 110 ? -6.975 -11.459 5.489 1.00 67.62 110 ILE A CA 1
ATOM 873 C C . ILE A 1 110 ? -8.493 -11.556 5.395 1.00 67.62 110 ILE A C 1
ATOM 875 O O . ILE A 1 110 ? -9.120 -11.093 4.443 1.00 67.62 110 ILE A O 1
ATOM 879 N N . LYS A 1 111 ? -9.101 -12.142 6.431 1.00 70.31 111 LYS A N 1
ATOM 880 C CA . LYS A 1 111 ? -10.560 -12.198 6.567 1.00 70.31 111 LYS A CA 1
ATOM 881 C C . LYS A 1 111 ? -11.087 -10.878 7.129 1.00 70.31 111 LYS A C 1
ATOM 883 O O . LYS A 1 111 ? -10.521 -10.355 8.083 1.00 70.31 111 LYS A O 1
ATOM 888 N N . THR A 1 112 ? -12.229 -10.405 6.630 1.00 73.62 112 THR A N 1
ATOM 889 C CA . THR A 1 112 ? -12.887 -9.146 7.044 1.00 73.62 112 THR A CA 1
ATOM 890 C C . THR A 1 112 ? -12.965 -8.954 8.563 1.00 73.62 112 THR A C 1
ATOM 892 O O . THR A 1 112 ? -12.644 -7.882 9.063 1.00 73.62 112 THR A O 1
ATOM 895 N N . GLN A 1 113 ? -13.288 -10.011 9.313 1.00 75.44 113 GLN A N 1
ATOM 896 C CA . GLN A 1 113 ? -13.395 -9.962 10.776 1.00 75.44 113 GLN A CA 1
ATOM 897 C C . GLN A 1 113 ? -12.092 -9.529 11.474 1.00 75.44 113 GLN A C 1
ATOM 899 O O . GLN A 1 113 ? -12.132 -8.822 12.475 1.00 75.44 113 GLN A O 1
ATOM 904 N N . GLN A 1 114 ? -10.929 -9.918 10.942 1.00 81.31 114 GLN A N 1
ATOM 905 C CA . GLN A 1 114 ? -9.631 -9.525 11.503 1.00 81.31 114 GLN A CA 1
ATOM 906 C C . GLN A 1 114 ? -9.341 -8.034 11.283 1.00 81.31 114 GLN A C 1
ATOM 908 O O . GLN A 1 114 ? -8.585 -7.438 12.045 1.00 81.31 114 GLN A O 1
ATOM 913 N N . TYR A 1 115 ? -9.922 -7.420 10.249 1.00 84.00 115 TYR A N 1
ATOM 914 C CA . TYR A 1 115 ? -9.745 -5.995 9.970 1.00 84.00 115 TYR A CA 1
ATOM 915 C C . TYR A 1 115 ? -10.588 -5.112 10.891 1.00 84.00 115 TYR A C 1
ATOM 917 O O . TYR A 1 115 ? -10.097 -4.103 11.385 1.00 84.00 115 TYR A O 1
ATOM 925 N N . GLU A 1 116 ? -11.817 -5.520 11.206 1.00 87.69 116 GLU A N 1
ATOM 926 C CA . GLU A 1 116 ? -12.664 -4.794 12.161 1.00 87.69 116 GLU A CA 1
ATOM 927 C C . GLU A 1 116 ? -12.049 -4.764 13.565 1.00 87.69 116 GLU A C 1
ATOM 929 O O . GLU A 1 116 ? -11.999 -3.706 14.192 1.00 87.69 116 GLU A O 1
ATOM 934 N N . SER A 1 117 ? -11.518 -5.898 14.041 1.00 89.88 117 SER A N 1
ATOM 935 C CA . SER A 1 117 ? -10.786 -5.943 15.315 1.00 89.88 117 SER A CA 1
ATOM 936 C C . SER A 1 117 ? -9.557 -5.035 15.296 1.00 89.88 117 SER A C 1
ATOM 938 O O . SER A 1 117 ? -9.326 -4.310 16.255 1.00 89.88 117 SER A O 1
ATOM 940 N N . PHE A 1 118 ? -8.825 -5.004 14.180 1.00 90.56 118 PHE A N 1
ATOM 941 C CA . PHE A 1 118 ? -7.664 -4.132 14.022 1.00 90.56 118 PHE A CA 1
ATOM 942 C C . PHE A 1 118 ? -8.025 -2.637 14.070 1.00 90.56 118 PHE A C 1
ATOM 944 O O . PHE A 1 118 ? -7.325 -1.849 14.701 1.00 90.56 118 PHE A O 1
ATOM 951 N N . ILE A 1 119 ? -9.144 -2.232 13.457 1.00 92.00 119 ILE A N 1
ATOM 952 C CA . ILE A 1 119 ? -9.633 -0.846 13.542 1.00 92.00 119 ILE A CA 1
ATOM 953 C C . ILE A 1 119 ? -10.047 -0.489 14.976 1.00 92.00 119 ILE A C 1
ATOM 955 O O . ILE A 1 119 ? -9.822 0.642 15.407 1.00 92.00 119 ILE A O 1
ATOM 959 N N . ALA A 1 120 ? -10.630 -1.434 15.720 1.00 92.38 120 ALA A N 1
ATOM 960 C CA . ALA A 1 120 ? -11.062 -1.210 17.100 1.00 92.38 120 ALA A CA 1
ATOM 961 C C . ALA A 1 120 ? -9.898 -0.897 18.062 1.00 92.38 120 ALA A C 1
ATOM 963 O O . ALA A 1 120 ? -10.117 -0.275 19.099 1.00 92.38 120 ALA A O 1
ATOM 964 N N . GLU A 1 121 ? -8.670 -1.279 17.708 1.00 94.25 121 GLU A N 1
ATOM 965 C CA . GLU A 1 121 ? -7.446 -0.942 18.446 1.00 94.25 121 GLU A CA 1
ATOM 966 C C . GLU A 1 121 ? -6.886 0.452 18.087 1.00 94.25 121 GLU A C 1
ATOM 968 O O . GLU A 1 121 ? -5.904 0.905 18.676 1.00 94.25 121 GLU A O 1
ATOM 973 N N . GLY A 1 122 ? -7.491 1.147 17.118 1.00 94.19 122 GLY A N 1
ATOM 974 C CA . GLY A 1 122 ? -7.038 2.446 16.633 1.00 94.19 122 GLY A CA 1
ATOM 975 C C . GLY A 1 122 ? -7.177 3.577 17.657 1.00 94.19 122 GLY A C 1
ATOM 976 O O . GLY A 1 122 ? -8.181 3.705 18.358 1.00 94.19 122 GLY A O 1
ATOM 977 N N . GLN A 1 123 ? -6.183 4.464 17.694 1.00 94.69 123 GLN A N 1
ATOM 978 C CA . GLN A 1 123 ? -6.178 5.650 18.549 1.00 94.69 123 GLN A CA 1
ATOM 979 C C . GLN A 1 123 ? -6.709 6.866 17.785 1.00 94.69 123 GLN A C 1
ATOM 981 O O . GLN A 1 123 ? -6.214 7.175 16.704 1.00 94.69 123 GLN A O 1
ATOM 986 N N . VAL A 1 124 ? -7.675 7.598 18.348 1.00 95.69 124 VAL A N 1
ATOM 987 C CA . VAL A 1 124 ? -8.127 8.879 17.773 1.00 95.69 124 VAL A CA 1
ATOM 988 C C . VAL A 1 124 ? -6.958 9.859 17.736 1.00 95.69 124 VAL A C 1
ATOM 990 O O . VAL A 1 124 ? -6.322 10.094 18.764 1.00 95.69 124 VAL A O 1
ATOM 993 N N . ILE A 1 125 ? -6.681 10.424 16.561 1.00 94.12 125 ILE A N 1
ATOM 994 C CA . ILE A 1 125 ? -5.643 11.446 16.412 1.00 94.12 125 ILE A CA 1
ATOM 995 C C . ILE A 1 125 ? -6.219 12.845 16.594 1.00 94.12 125 ILE A C 1
ATOM 997 O O . ILE A 1 125 ? -7.342 13.135 16.179 1.00 94.12 125 ILE A O 1
ATOM 1001 N N . ASP A 1 126 ? -5.420 13.714 17.199 1.00 90.44 126 ASP A N 1
ATOM 1002 C CA . ASP A 1 126 ? -5.688 15.138 17.343 1.00 90.44 126 ASP A CA 1
ATOM 1003 C C . ASP A 1 126 ? -4.752 15.963 16.437 1.00 90.44 126 ASP A C 1
ATOM 1005 O O . ASP A 1 126 ? -3.978 15.433 15.636 1.00 90.44 126 ASP A O 1
ATOM 1009 N N . GLU A 1 127 ? -4.816 17.291 16.541 1.00 88.12 127 GLU A N 1
ATOM 1010 C CA . GLU A 1 127 ? -3.931 18.177 15.775 1.00 88.12 127 GLU A CA 1
ATOM 1011 C C . GLU A 1 127 ? -2.450 18.039 16.162 1.00 88.12 127 GLU A C 1
ATOM 1013 O O . GLU A 1 127 ? -1.572 18.337 15.346 1.00 88.12 127 GLU A O 1
ATOM 1018 N N . ASN A 1 128 ? -2.152 17.597 17.388 1.00 90.44 128 ASN A N 1
ATOM 1019 C CA . ASN A 1 128 ? -0.777 17.468 17.866 1.00 90.44 128 ASN A CA 1
ATOM 1020 C C . ASN A 1 128 ? -0.051 16.345 17.128 1.00 90.44 128 ASN A C 1
ATOM 1022 O O . ASN A 1 128 ? 1.095 16.531 16.731 1.00 90.44 128 ASN A O 1
ATOM 1026 N N . PHE A 1 129 ? -0.748 15.249 16.821 1.00 89.06 129 PHE A N 1
ATOM 1027 C CA . PHE A 1 129 ? -0.200 14.156 16.018 1.00 89.06 129 PHE A CA 1
ATOM 1028 C C . PHE A 1 129 ? 0.425 14.629 14.693 1.00 89.06 129 PHE A C 1
ATOM 1030 O O . PHE A 1 129 ? 1.544 14.244 14.350 1.00 89.06 129 PHE A O 1
ATOM 1037 N N . PHE A 1 130 ? -0.265 15.495 13.944 1.00 85.88 130 PHE A N 1
ATOM 1038 C CA . PHE A 1 130 ? 0.259 15.998 12.670 1.00 85.88 130 PHE A CA 1
ATOM 1039 C C . PHE A 1 130 ? 1.463 16.919 12.866 1.00 85.88 130 PHE A C 1
ATOM 1041 O O . PHE A 1 130 ? 2.399 16.879 12.068 1.00 85.88 130 PHE A O 1
ATOM 1048 N N . ARG A 1 131 ? 1.466 17.727 13.933 1.00 86.50 131 ARG A N 1
ATOM 1049 C CA . ARG A 1 131 ? 2.625 18.559 14.286 1.00 86.50 131 ARG A CA 1
ATOM 1050 C C . ARG A 1 131 ? 3.837 17.692 14.609 1.00 86.50 131 ARG A C 1
ATOM 1052 O O . ARG A 1 131 ? 4.929 18.001 14.141 1.00 86.50 131 ARG A O 1
ATOM 1059 N N . ASP A 1 132 ? 3.642 16.604 15.343 1.00 85.94 132 ASP A N 1
ATOM 1060 C CA . ASP A 1 132 ? 4.716 15.680 15.702 1.00 85.94 132 ASP A CA 1
ATOM 1061 C C . ASP A 1 132 ? 5.310 15.000 14.465 1.00 85.94 132 ASP A C 1
ATOM 1063 O O . ASP A 1 132 ? 6.531 14.934 14.338 1.00 85.94 132 ASP A O 1
ATOM 1067 N N . ILE A 1 133 ? 4.478 14.571 13.507 1.00 81.69 133 ILE A N 1
ATOM 1068 C CA . ILE A 1 133 ? 4.953 13.994 12.237 1.00 81.69 133 ILE A CA 1
ATOM 1069 C C . ILE A 1 133 ? 5.740 15.010 11.411 1.00 81.69 133 ILE A C 1
ATOM 1071 O O . ILE A 1 133 ? 6.805 14.679 10.897 1.00 81.69 133 ILE A O 1
ATOM 1075 N N . LEU A 1 134 ? 5.237 16.240 11.280 1.00 79.94 134 LEU A N 1
ATOM 1076 C CA . LEU A 1 134 ? 5.886 17.276 10.469 1.00 79.94 134 LEU A CA 1
ATOM 1077 C C . LEU A 1 134 ? 7.222 17.737 11.058 1.00 79.94 134 LEU A C 1
ATOM 1079 O O . LEU A 1 134 ? 8.112 18.143 10.314 1.00 79.94 134 LEU A O 1
ATOM 1083 N N . ASN A 1 135 ? 7.361 17.671 12.382 1.00 82.00 135 ASN A N 1
ATOM 1084 C CA . ASN A 1 135 ? 8.579 18.060 13.086 1.00 82.00 135 ASN A CA 1
ATOM 1085 C C . ASN A 1 135 ? 9.529 16.882 13.342 1.00 82.00 135 ASN A C 1
ATOM 1087 O O . ASN A 1 135 ? 10.643 17.098 13.829 1.00 82.00 135 ASN A O 1
ATOM 1091 N N . LYS A 1 136 ? 9.115 15.644 13.038 1.00 74.62 136 LYS A N 1
ATOM 1092 C CA . LYS A 1 136 ? 9.961 14.464 13.209 1.00 74.62 136 LYS A CA 1
ATOM 1093 C C . LYS A 1 136 ? 11.16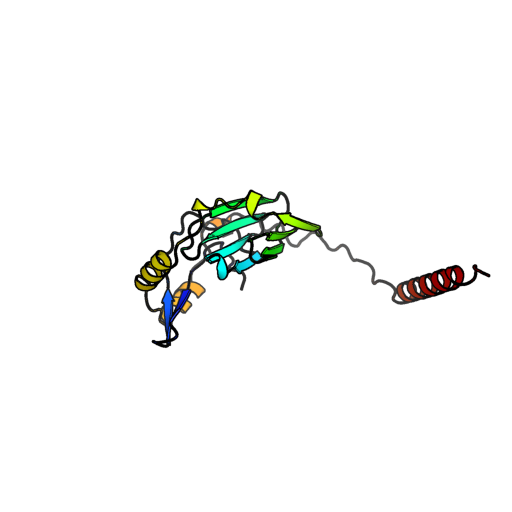4 14.595 12.267 1.00 74.62 136 LYS A C 1
ATOM 1095 O O . LYS A 1 136 ? 10.974 14.733 11.057 1.00 74.62 136 L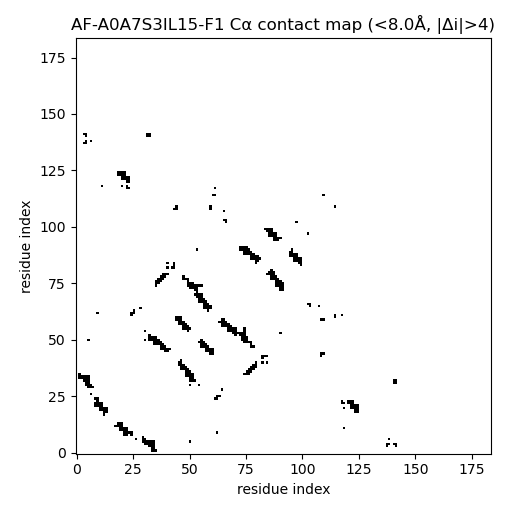YS A O 1
ATOM 1100 N N . PRO A 1 137 ? 12.407 14.549 12.779 1.00 66.56 137 PRO A N 1
ATOM 1101 C CA . PRO A 1 137 ? 13.562 14.487 11.901 1.00 66.56 137 PRO A CA 1
ATOM 1102 C C . PRO A 1 137 ? 13.462 13.212 11.053 1.00 66.56 137 PRO A C 1
ATOM 1104 O O . PRO A 1 137 ? 12.977 12.189 11.555 1.00 66.56 137 PRO A O 1
ATOM 1107 N N . PRO A 1 138 ? 13.912 13.246 9.790 1.00 61.00 138 PRO A N 1
ATOM 1108 C CA . PRO A 1 138 ? 13.884 12.061 8.953 1.00 61.00 138 PRO A CA 1
ATOM 1109 C C . PRO A 1 138 ? 14.684 10.950 9.647 1.00 61.00 138 PRO A C 1
ATOM 1111 O O . PRO A 1 138 ? 15.710 11.207 10.289 1.00 61.00 138 PRO A O 1
ATOM 1114 N N . SER A 1 139 ? 14.169 9.721 9.598 1.00 58.88 139 SER A N 1
ATOM 1115 C CA . SER A 1 139 ? 14.782 8.583 10.281 1.00 58.88 139 SER A CA 1
ATOM 1116 C C . SER A 1 139 ? 16.242 8.406 9.825 1.00 58.88 139 SER A C 1
ATOM 1118 O O . SER A 1 139 ? 16.613 8.738 8.693 1.00 58.88 139 SER A O 1
ATOM 1120 N N . LYS A 1 140 ? 17.104 7.939 10.747 1.00 50.59 140 LYS A N 1
ATOM 1121 C CA . LYS A 1 140 ? 18.581 7.911 10.632 1.00 50.59 140 LYS A CA 1
ATOM 1122 C C . LYS A 1 140 ? 19.131 7.258 9.350 1.00 50.59 140 LYS A C 1
ATOM 1124 O O . LYS A 1 140 ? 20.290 7.509 9.035 1.00 50.59 140 LYS A O 1
ATOM 1129 N N . LEU A 1 141 ? 18.344 6.462 8.622 1.00 48.88 141 LEU A N 1
ATOM 1130 C CA . LEU A 1 141 ? 18.757 5.830 7.361 1.00 48.88 141 LEU A CA 1
ATOM 1131 C C . LEU A 1 141 ? 18.766 6.786 6.155 1.00 48.88 141 LEU A C 1
ATOM 1133 O O . LEU A 1 141 ? 19.588 6.616 5.263 1.00 48.88 141 LEU A O 1
ATOM 1137 N N . SER A 1 142 ? 17.974 7.863 6.171 1.00 45.53 142 SER A N 1
ATOM 1138 C CA . SER A 1 142 ? 17.973 8.880 5.098 1.00 45.53 142 SER A CA 1
ATOM 1139 C C . SER A 1 142 ? 19.272 9.700 5.002 1.00 45.53 142 SER A C 1
ATOM 1141 O O . SER A 1 142 ? 19.536 10.353 3.994 1.00 45.53 142 SER A O 1
ATOM 1143 N N . LEU A 1 143 ? 20.096 9.686 6.058 1.00 43.38 143 LEU A N 1
ATOM 1144 C CA . LEU A 1 143 ? 21.345 10.451 6.148 1.00 43.38 143 LEU A CA 1
ATOM 1145 C C . LEU A 1 143 ? 22.535 9.760 5.460 1.00 43.38 143 LEU A C 1
ATOM 1147 O O . LEU A 1 143 ? 23.599 10.371 5.366 1.00 43.38 143 LEU A O 1
ATOM 1151 N N . ALA A 1 144 ? 22.384 8.511 5.003 1.00 35.44 144 ALA A N 1
ATOM 1152 C CA . ALA A 1 144 ? 23.485 7.717 4.455 1.00 35.44 144 ALA A CA 1
ATOM 1153 C C . ALA A 1 144 ? 23.655 7.816 2.931 1.00 35.44 144 ALA A C 1
ATOM 1155 O O . ALA A 1 144 ? 24.657 7.323 2.415 1.00 35.44 144 ALA A O 1
ATOM 1156 N N . LEU A 1 145 ? 22.742 8.462 2.202 1.00 41.31 145 LEU A N 1
ATOM 1157 C CA . LEU A 1 145 ? 22.941 8.655 0.770 1.00 41.31 145 LEU A CA 1
ATOM 1158 C C . LEU A 1 145 ? 23.909 9.826 0.549 1.00 41.31 145 LEU A C 1
ATOM 1160 O O . LEU A 1 145 ? 23.593 10.960 0.937 1.00 41.31 145 LEU A O 1
ATOM 1164 N N . PRO A 1 146 ? 25.079 9.609 -0.088 1.00 32.88 146 PRO A N 1
ATOM 1165 C CA . PRO A 1 146 ? 25.795 10.723 -0.665 1.00 32.88 146 PRO A CA 1
ATOM 1166 C C . PRO A 1 146 ? 24.814 11.386 -1.623 1.00 32.88 146 PRO A C 1
ATOM 1168 O O . PRO A 1 146 ? 24.309 10.753 -2.551 1.00 32.88 146 PRO A O 1
ATOM 1171 N N . ARG A 1 147 ? 24.529 12.668 -1.390 1.00 39.41 147 ARG A N 1
ATOM 1172 C CA . ARG A 1 147 ? 23.995 13.516 -2.447 1.00 39.41 147 ARG A CA 1
ATOM 1173 C C . ARG A 1 147 ? 25.024 13.419 -3.563 1.00 39.41 147 ARG A C 1
ATOM 1175 O O . ARG A 1 147 ? 26.060 14.069 -3.475 1.00 39.41 147 ARG A O 1
ATOM 1182 N N . HIS A 1 148 ? 24.794 12.567 -4.560 1.00 39.88 148 HIS A N 1
ATOM 1183 C CA . HIS A 1 148 ? 25.493 12.726 -5.817 1.00 39.88 148 HIS A CA 1
ATOM 1184 C C . HIS A 1 148 ? 25.169 14.146 -6.243 1.00 39.88 148 HIS A C 1
ATOM 1186 O O . HIS A 1 148 ? 24.002 14.503 -6.427 1.00 39.88 148 HIS A O 1
ATOM 1192 N N . ASP A 1 149 ? 26.208 14.975 -6.221 1.00 32.31 149 ASP A N 1
ATOM 1193 C CA . ASP A 1 149 ? 26.127 16.379 -6.533 1.00 32.31 149 ASP A CA 1
ATOM 1194 C C . ASP A 1 149 ? 25.243 16.565 -7.764 1.00 32.31 149 ASP A C 1
ATOM 1196 O O . ASP A 1 149 ? 25.490 15.986 -8.824 1.00 32.31 149 ASP A O 1
ATOM 1200 N N . LEU A 1 150 ? 24.275 17.475 -7.674 1.00 36.50 150 LEU A N 1
ATOM 1201 C CA . LEU A 1 150 ? 23.651 18.093 -8.846 1.00 36.50 150 LEU A CA 1
ATOM 1202 C C . LEU A 1 150 ? 24.668 18.958 -9.641 1.00 36.50 150 LEU A C 1
ATOM 1204 O O . LEU A 1 150 ? 24.311 19.956 -10.264 1.00 36.50 150 LEU A O 1
ATOM 1208 N N . GLN A 1 151 ? 25.952 18.590 -9.638 1.00 36.94 151 GLN A N 1
ATOM 1209 C CA . GLN A 1 151 ? 27.039 19.223 -10.374 1.00 36.94 151 GLN A CA 1
ATOM 1210 C C . GLN A 1 151 ? 27.707 18.262 -11.369 1.00 36.94 151 GLN A C 1
ATOM 1212 O O . GLN A 1 151 ? 28.918 18.292 -11.521 1.00 36.94 151 GLN A O 1
ATOM 1217 N N . SER A 1 152 ? 26.952 17.467 -12.135 1.00 41.12 152 SER A N 1
ATOM 1218 C CA . SER A 1 152 ? 27.399 17.089 -13.491 1.00 41.12 152 SER A CA 1
ATOM 1219 C C . SER A 1 152 ? 26.256 16.580 -14.373 1.00 41.12 152 SER A C 1
ATOM 1221 O O . SER A 1 152 ? 26.129 15.390 -14.630 1.00 41.12 152 SER A O 1
ATOM 1223 N N . SER A 1 153 ? 25.414 17.485 -14.873 1.00 33.97 153 SER A N 1
ATOM 1224 C CA . SER A 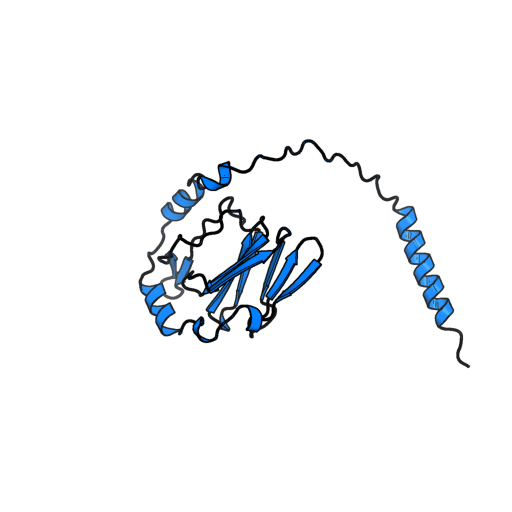1 153 ? 24.628 17.245 -16.094 1.00 33.97 153 SER A CA 1
ATOM 1225 C C . SER A 1 153 ? 24.063 18.573 -16.609 1.00 33.97 153 SER A C 1
ATOM 1227 O O . SER A 1 153 ? 22.858 18.806 -16.645 1.00 33.97 153 SER A O 1
ATOM 1229 N N . LYS A 1 154 ? 24.956 19.479 -17.022 1.00 36.50 154 LYS A N 1
ATOM 1230 C CA . LYS A 1 154 ? 24.627 20.442 -18.082 1.00 36.50 154 LYS A CA 1
ATOM 1231 C C . LYS A 1 154 ? 24.963 19.794 -19.423 1.00 36.50 154 LYS A C 1
ATOM 1233 O O . LYS A 1 154 ? 25.869 20.236 -20.119 1.00 36.50 154 LYS A O 1
ATOM 1238 N N . THR A 1 155 ? 24.245 18.744 -19.798 1.00 34.62 155 THR A N 1
ATOM 1239 C CA . THR A 1 155 ? 24.069 18.447 -21.219 1.00 34.62 155 THR A CA 1
ATOM 1240 C C . THR A 1 155 ? 22.962 19.375 -21.689 1.00 34.62 155 THR A C 1
ATOM 1242 O O . THR A 1 155 ? 21.777 19.121 -21.496 1.00 34.62 155 THR A O 1
ATOM 1245 N N . LEU A 1 156 ? 23.376 20.525 -22.225 1.00 34.66 156 LEU A N 1
ATOM 1246 C CA . LEU A 1 156 ? 22.522 21.376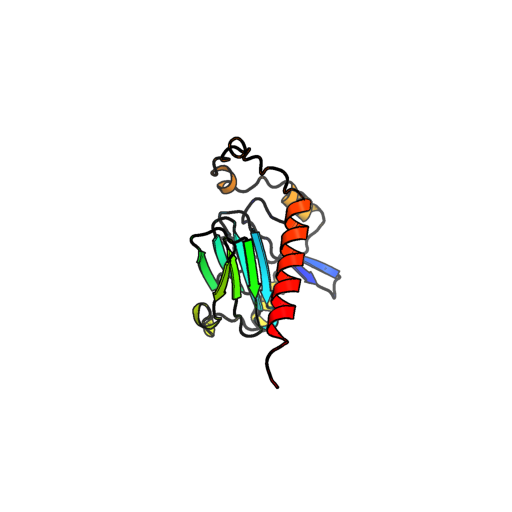 -23.040 1.00 34.66 156 LEU A CA 1
ATOM 1247 C C . LEU A 1 156 ? 21.996 20.506 -24.183 1.00 34.66 156 LEU A C 1
ATOM 1249 O O . LEU A 1 156 ? 22.719 20.239 -25.140 1.00 34.66 156 LEU A O 1
ATOM 1253 N N . VAL A 1 157 ? 20.757 20.036 -24.072 1.00 39.78 157 VAL A N 1
ATOM 1254 C CA . VAL A 1 157 ? 20.008 19.610 -25.250 1.00 39.78 157 VAL A CA 1
ATOM 1255 C C . VAL A 1 157 ? 19.854 20.886 -26.085 1.00 39.78 157 VAL A C 1
ATOM 1257 O O . VAL A 1 157 ? 19.301 21.861 -25.563 1.00 39.78 157 VAL A O 1
ATOM 1260 N N . PRO A 1 158 ? 20.404 20.970 -27.311 1.00 34.00 158 PRO A N 1
ATOM 1261 C CA . PRO A 1 158 ? 20.151 22.132 -28.147 1.00 34.00 158 PRO A CA 1
ATOM 1262 C C . PRO A 1 158 ? 18.634 22.245 -28.368 1.00 34.00 158 PRO A C 1
ATOM 1264 O O . PRO A 1 158 ? 17.952 21.216 -28.422 1.00 34.00 158 PRO A O 1
ATOM 1267 N N . PRO A 1 159 ? 18.082 23.468 -28.449 1.00 37.19 159 PRO A N 1
ATOM 1268 C CA . PRO A 1 159 ? 16.659 23.647 -28.682 1.00 37.19 159 PRO A CA 1
ATOM 1269 C C . PRO A 1 159 ? 16.283 22.922 -29.975 1.00 37.19 159 PRO A C 1
ATOM 1271 O O . PRO A 1 159 ? 16.886 23.157 -31.020 1.00 37.19 159 PRO A O 1
ATOM 1274 N N . VAL A 1 160 ? 15.315 22.010 -29.875 1.00 45.81 160 VAL A N 1
ATOM 1275 C CA . VAL A 1 160 ? 14.728 21.336 -31.033 1.00 45.81 160 VAL A CA 1
ATOM 1276 C C . VAL A 1 160 ? 14.153 22.423 -31.931 1.00 45.81 160 VAL A C 1
ATOM 1278 O O . VAL A 1 160 ? 13.244 23.153 -31.532 1.00 45.81 160 VAL A O 1
ATOM 1281 N N . ASP A 1 161 ? 14.727 22.561 -33.121 1.00 44.56 161 ASP A N 1
ATOM 1282 C CA . ASP A 1 161 ? 14.280 23.523 -34.114 1.00 44.56 161 ASP A CA 1
ATOM 1283 C C . ASP A 1 161 ? 12.878 23.097 -34.580 1.00 44.56 161 ASP A C 1
ATOM 1285 O O . ASP A 1 161 ? 12.692 22.052 -35.209 1.00 44.56 161 ASP A O 1
ATOM 1289 N N . ILE A 1 162 ? 11.855 23.878 -34.220 1.00 46.94 162 ILE A N 1
ATOM 1290 C CA . ILE A 1 162 ? 10.429 23.577 -34.466 1.00 46.94 162 ILE A CA 1
ATOM 1291 C C . ILE A 1 162 ? 10.150 23.410 -35.983 1.00 46.94 162 ILE A C 1
ATOM 1293 O O . ILE A 1 162 ? 9.161 22.796 -36.396 1.00 46.94 162 ILE A O 1
ATOM 1297 N N . ALA A 1 163 ? 11.068 23.873 -36.837 1.00 46.75 163 ALA A N 1
ATOM 1298 C CA . ALA A 1 163 ? 11.048 23.671 -38.280 1.00 46.75 163 ALA A CA 1
ATOM 1299 C C . ALA A 1 163 ? 11.316 22.217 -38.737 1.00 46.75 163 ALA A C 1
ATOM 1301 O O . ALA A 1 163 ? 10.866 21.840 -39.821 1.00 46.75 163 ALA A O 1
ATOM 1302 N N . GLU A 1 164 ? 12.000 21.375 -37.953 1.00 47.38 164 GLU A N 1
ATOM 1303 C CA . GLU A 1 164 ? 12.257 19.973 -38.334 1.00 47.38 164 GLU A CA 1
ATOM 1304 C C . GLU A 1 164 ? 11.098 19.034 -37.977 1.00 47.38 164 GLU A C 1
ATOM 1306 O O . GLU A 1 164 ? 10.770 18.141 -38.763 1.00 47.38 164 GLU A O 1
ATOM 1311 N N . ALA A 1 165 ? 10.401 19.284 -36.862 1.00 44.09 165 ALA A N 1
ATOM 1312 C CA . ALA A 1 165 ? 9.227 18.501 -36.465 1.00 44.09 165 ALA A CA 1
ATOM 1313 C C . ALA A 1 165 ? 8.081 18.616 -37.492 1.00 44.09 165 ALA A C 1
ATOM 1315 O O . ALA A 1 165 ? 7.457 17.618 -37.851 1.00 44.09 165 ALA A O 1
ATOM 1316 N N . SER A 1 166 ? 7.876 19.809 -38.064 1.00 46.06 166 SER A N 1
ATOM 1317 C CA . SER A 1 166 ? 6.858 20.032 -39.104 1.00 46.06 166 SER A CA 1
ATOM 1318 C C . SER A 1 166 ? 7.173 19.336 -40.441 1.00 46.06 166 SER A C 1
ATOM 1320 O O . SER A 1 166 ? 6.258 18.928 -41.159 1.00 46.06 166 SER A O 1
ATOM 1322 N N . ARG A 1 167 ? 8.455 19.112 -40.772 1.00 50.16 167 ARG A N 1
ATOM 1323 C CA . ARG A 1 167 ? 8.864 18.365 -41.980 1.00 50.16 167 ARG A CA 1
ATOM 1324 C C . ARG A 1 167 ? 8.689 16.852 -41.840 1.00 50.16 167 ARG A C 1
ATOM 1326 O O . ARG A 1 167 ? 8.445 16.177 -42.845 1.00 50.16 167 ARG A O 1
ATOM 1333 N N . ALA A 1 168 ? 8.796 16.314 -40.625 1.00 50.88 168 ALA A N 1
ATOM 1334 C CA . ALA A 1 168 ? 8.566 14.895 -40.363 1.00 50.88 168 ALA A CA 1
ATOM 1335 C C . ALA A 1 168 ? 7.080 14.519 -40.523 1.00 50.88 168 ALA A C 1
ATOM 1337 O O . ALA A 1 168 ? 6.766 13.509 -41.159 1.00 50.88 168 ALA A O 1
ATOM 1338 N N . GLU A 1 169 ? 6.159 15.369 -40.056 1.00 49.75 169 GLU A N 1
ATOM 1339 C CA . GLU A 1 169 ? 4.713 15.137 -40.193 1.00 49.75 169 GLU A CA 1
ATOM 1340 C C . GLU A 1 169 ? 4.233 15.209 -41.655 1.00 49.75 169 GLU A C 1
ATOM 1342 O O . GLU A 1 169 ? 3.407 14.398 -42.094 1.00 49.75 169 GLU A O 1
ATOM 1347 N N . GLU A 1 170 ? 4.809 16.105 -42.465 1.00 50.81 170 GLU A N 1
ATOM 1348 C CA . GLU A 1 170 ? 4.453 16.221 -43.883 1.00 50.81 170 GLU A CA 1
ATOM 1349 C C . GLU A 1 170 ? 4.892 15.000 -44.718 1.00 50.81 170 GLU A C 1
ATOM 1351 O O . GLU A 1 170 ? 4.205 14.607 -45.668 1.00 50.81 170 GLU A O 1
ATOM 1356 N N . ASN A 1 171 ? 6.009 14.358 -44.355 1.00 50.22 171 ASN A N 1
ATOM 1357 C CA . ASN A 1 171 ? 6.512 13.166 -45.045 1.00 50.22 171 ASN A CA 1
ATOM 1358 C C . ASN A 1 171 ? 5.723 11.894 -44.693 1.00 50.22 171 ASN A C 1
ATOM 1360 O O . ASN A 1 171 ? 5.494 11.058 -45.574 1.00 50.22 171 ASN A O 1
ATOM 1364 N N . ILE A 1 172 ? 5.224 11.775 -43.457 1.00 53.94 172 ILE A N 1
ATOM 1365 C CA . ILE A 1 172 ? 4.360 10.658 -43.034 1.00 53.94 172 ILE A CA 1
ATOM 1366 C C . ILE A 1 172 ? 2.991 10.740 -43.736 1.00 53.94 172 ILE A C 1
ATOM 1368 O O . ILE A 1 172 ? 2.483 9.734 -44.243 1.00 53.94 172 ILE A O 1
ATOM 1372 N N . SER A 1 173 ? 2.434 11.949 -43.886 1.00 50.06 173 SER A N 1
ATOM 1373 C CA . SER A 1 173 ? 1.189 12.188 -44.638 1.00 50.06 173 SER A CA 1
ATOM 1374 C C . SER A 1 173 ? 1.323 11.858 -46.137 1.00 50.06 173 SER A C 1
ATOM 1376 O O . SER A 1 173 ? 0.427 11.251 -46.737 1.00 50.06 173 SER A O 1
ATOM 1378 N N . LYS A 1 174 ? 2.476 12.169 -46.752 1.00 54.06 174 LYS A N 1
ATOM 1379 C CA . LYS A 1 174 ? 2.767 11.850 -48.165 1.00 54.06 174 LYS A CA 1
ATOM 1380 C C . LYS A 1 174 ? 3.006 10.349 -48.405 1.00 54.06 174 LYS A C 1
ATOM 1382 O O . LYS A 1 174 ? 2.578 9.836 -49.441 1.00 54.06 174 LYS A O 1
ATOM 1387 N N . GLN A 1 175 ? 3.620 9.620 -47.465 1.00 52.12 175 GLN A N 1
ATOM 1388 C CA . GLN A 1 175 ? 3.787 8.159 -47.570 1.00 52.12 175 GLN A CA 1
ATOM 1389 C C . GLN A 1 175 ? 2.472 7.387 -47.385 1.00 52.12 175 GLN A C 1
ATOM 1391 O O . GLN A 1 175 ? 2.248 6.403 -48.093 1.00 52.12 175 GLN A O 1
ATOM 1396 N N . SER A 1 176 ? 1.574 7.851 -46.510 1.00 48.91 176 SER A N 1
ATOM 1397 C CA . SER A 1 176 ? 0.267 7.209 -46.303 1.00 48.91 176 SER A CA 1
ATOM 1398 C C . SER A 1 176 ? -0.647 7.336 -47.536 1.00 48.91 176 SER A C 1
ATOM 1400 O O . SER A 1 176 ? -1.271 6.362 -47.959 1.00 48.91 176 SER A O 1
ATOM 1402 N N . LYS A 1 177 ? -0.627 8.489 -48.227 1.00 49.97 177 LYS A N 1
ATOM 14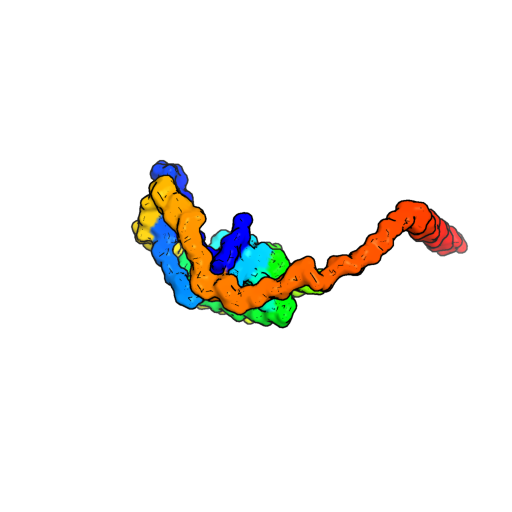03 C CA . LYS A 1 177 ? -1.394 8.693 -49.474 1.00 49.97 177 LYS A CA 1
ATOM 1404 C C . LYS A 1 177 ? -0.875 7.886 -50.671 1.00 49.97 177 LYS A C 1
ATOM 1406 O O . LYS A 1 177 ? -1.664 7.528 -51.539 1.00 49.97 177 LYS A O 1
ATOM 1411 N N . LYS A 1 178 ? 0.419 7.542 -50.715 1.00 47.09 178 LYS A N 1
ATOM 1412 C CA . LYS A 1 178 ? 0.994 6.701 -51.786 1.00 47.09 178 LYS A CA 1
ATOM 1413 C C . LYS A 1 178 ? 0.626 5.216 -51.665 1.00 47.09 178 LYS A C 1
ATOM 1415 O O . LYS A 1 178 ? 0.700 4.506 -52.660 1.00 47.09 178 LYS A O 1
ATOM 1420 N N . LYS A 1 179 ? 0.208 4.748 -50.481 1.00 45.50 179 LYS A N 1
ATOM 1421 C CA . LYS A 1 179 ? -0.206 3.352 -50.245 1.00 45.50 179 LYS A CA 1
ATOM 1422 C C . LYS A 1 179 ? -1.689 3.070 -50.533 1.00 45.50 179 LYS A C 1
ATOM 1424 O O . LYS A 1 179 ? -2.066 1.906 -50.546 1.00 45.50 179 LYS A O 1
ATOM 1429 N N . MET A 1 180 ? -2.514 4.093 -50.786 1.00 41.88 180 MET A N 1
ATOM 1430 C CA . MET A 1 180 ? -3.955 3.934 -51.067 1.00 41.88 180 MET A CA 1
ATOM 1431 C C . MET A 1 180 ? -4.331 3.932 -52.559 1.00 41.88 180 MET A C 1
ATOM 1433 O O . MET A 1 180 ? -5.505 3.781 -52.880 1.00 41.88 180 MET A O 1
ATOM 1437 N N . VAL A 1 181 ? -3.371 4.057 -53.482 1.00 52.22 181 VAL A N 1
ATOM 1438 C CA . VAL A 1 181 ? -3.635 3.978 -54.930 1.00 52.22 181 VAL A CA 1
ATOM 1439 C C . VAL A 1 181 ? -2.897 2.779 -55.518 1.00 52.22 181 VAL A C 1
ATOM 1441 O O . VAL A 1 181 ? -1.897 2.946 -56.200 1.00 52.22 181 VAL A O 1
ATOM 1444 N N . PHE A 1 182 ? -3.349 1.567 -55.196 1.00 47.12 182 PHE A N 1
ATOM 1445 C CA . PHE A 1 182 ? -3.177 0.376 -56.038 1.00 47.12 182 PHE A CA 1
ATOM 1446 C C . PHE A 1 182 ? -4.106 -0.729 -55.519 1.00 47.12 182 PHE A C 1
ATOM 1448 O O . PHE A 1 182 ? -3.780 -1.441 -54.576 1.00 47.12 182 PHE A O 1
ATOM 1455 N N . ASN A 1 183 ? -5.310 -0.772 -56.086 1.00 43.25 183 ASN A N 1
ATOM 1456 C CA . ASN A 1 183 ? -6.137 -1.964 -56.281 1.00 43.25 183 ASN A CA 1
ATOM 1457 C C . ASN A 1 183 ? -7.358 -1.533 -57.111 1.00 43.25 183 ASN A C 1
ATOM 1459 O O . ASN A 1 183 ? -8.389 -1.131 -56.571 1.00 43.25 183 ASN A O 1
ATOM 1463 N N . GLN A 1 184 ? -7.188 -1.565 -58.432 1.00 41.12 184 GLN A N 1
ATOM 1464 C CA . GLN A 1 184 ? -8.239 -1.897 -59.391 1.00 41.12 184 GLN A CA 1
ATOM 1465 C C . GLN A 1 184 ? -7.719 -3.058 -60.228 1.00 41.12 184 GLN A C 1
ATOM 1467 O O . GLN A 1 184 ? -6.509 -3.020 -60.554 1.00 41.12 184 GLN A O 1
#

InterPro domains:
  IPR001680 WD40 repeat [PS50082] (28-62)
  IPR015943 WD40/YVTN repeat-like-containing domain superfamily [G3DSA:2.130.10.10] (1-125)
  IPR036322 WD40-repeat-containing domain superfamily [SSF50978] (2-95)

Sequence (184 aa):
MCFTSGDTELLHWNSDNKHLLRLPVDKSDEHEDALTCVDVLPELGLYVTGDHEGLIKVWNLQKQLIREIKFVEPVNSVIFLNKKGDIIVGHSGNLNRLNASEYMDSKMLIKTQQYESFIAEGQVIDENFFRDILNKPPSKLSLALPRHDLQSSKTLVPPVDIAEASRAEENISKQSKKKMVFNQ

Secondary structure (DSSP, 8-state):
---SSS----EEEETTTTEEEE-----TT--SS-EEEEEEEGGGTEEEEEETTSEEEEEETT--EEEEEE-SSPEEEEEE-STT--EEEEETTEEEEE-HHHH--GGGPPPHHHHHHHHHTPEEP-HHHHHHHHHSPPPGGGGGS----S-S----PPP--HHHHHHHHHHHHHHHHHTSS---